Protein AF-A0A7S3JT15-F1 (afdb_monomer_lite)

Radius of gyration: 22.79 Å; chains: 1; bounding box: 51×56×66 Å

pLDDT: mean 79.1, std 17.13, range [24.39, 95.56]

Organism: NCBI:txid44058

Foldseek 3Di:
DVVVVVLVVCCVVVCWPDPPNDIRNDSVLLVLLLCLLLPLCLVVCLPDPNVVVVVVVVVVVVDDDVRSVVVSVQSVCCLQFVWDDLSCCCVSCVVPPDDSVCVVVSLVVCCVVLQWAFAQEPVRDTTIGRQSNFAQDFDPPCCCVLPPPAADPQKFKKKKKKWWPQFDDPPLQSVLQRVVRVLAHWDTDGNFWTWHDNDPFKIKIWGFDRDPHTTIIMIMMMGGPVCVVVSVVVVVSSVVVSVVCCVPVPPPTDIWMWMADRVCRNVVVDPPWATHTPDDDPDPDDDDGDRPDDPPPDDDDD

Structure (mmCIF, N/CA/C/O backbone):
data_AF-A0A7S3JT15-F1
#
_entry.id   AF-A0A7S3JT15-F1
#
loop_
_atom_site.group_PDB
_atom_site.id
_atom_site.type_symbol
_atom_site.label_atom_id
_atom_site.label_alt_id
_atom_site.label_comp_id
_atom_site.label_asym_id
_atom_site.label_entity_id
_atom_site.label_seq_id
_atom_site.pdbx_PDB_ins_code
_atom_site.Cartn_x
_atom_site.Cartn_y
_atom_site.Cartn_z
_atom_site.occupancy
_atom_site.B_iso_or_equiv
_atom_site.auth_seq_id
_atom_site.auth_comp_id
_atom_site.auth_asym_id
_atom_site.auth_atom_id
_atom_site.pdbx_PDB_model_num
ATOM 1 N N . PRO A 1 1 ? -12.936 -32.548 6.102 1.00 50.84 1 PRO A N 1
ATOM 2 C CA . PRO A 1 1 ? -13.068 -32.104 4.689 1.00 50.84 1 PRO A CA 1
ATOM 3 C C . PRO A 1 1 ? -14.271 -31.171 4.455 1.00 50.84 1 PRO A C 1
ATOM 5 O O . PRO A 1 1 ? -14.053 -30.004 4.178 1.00 50.84 1 PRO A O 1
ATOM 8 N N . ARG A 1 2 ? -15.514 -31.623 4.690 1.00 53.47 2 ARG A N 1
ATOM 9 C CA . ARG A 1 2 ? -16.745 -30.879 4.329 1.00 53.47 2 ARG A CA 1
ATOM 10 C C . ARG A 1 2 ? -16.992 -29.550 5.065 1.00 53.47 2 ARG A C 1
ATOM 12 O O . ARG A 1 2 ? -17.655 -28.675 4.526 1.00 53.47 2 ARG A O 1
ATOM 19 N N . PHE A 1 3 ? -16.479 -29.388 6.287 1.00 56.03 3 PHE A N 1
ATOM 20 C CA . PHE A 1 3 ? -16.687 -28.164 7.078 1.00 56.03 3 PHE A CA 1
ATOM 21 C C . PHE A 1 3 ? -15.910 -26.960 6.519 1.00 56.03 3 PHE A C 1
ATOM 23 O O . PHE A 1 3 ? -16.425 -25.846 6.508 1.00 56.03 3 PHE A O 1
ATOM 30 N N . ASN A 1 4 ? -14.706 -27.196 5.983 1.00 68.25 4 ASN A N 1
ATOM 31 C CA . ASN A 1 4 ? -13.916 -26.148 5.332 1.00 68.25 4 ASN A CA 1
ATOM 32 C C . ASN A 1 4 ? -14.561 -25.674 4.028 1.00 68.25 4 ASN A C 1
ATOM 34 O O . ASN A 1 4 ? -14.513 -24.487 3.732 1.00 68.25 4 ASN A O 1
ATOM 38 N N . ASP A 1 5 ? -15.192 -26.576 3.276 1.00 76.06 5 ASP A N 1
ATOM 39 C CA . ASP A 1 5 ? -15.830 -26.222 2.005 1.00 76.06 5 ASP A CA 1
ATOM 40 C C . ASP A 1 5 ? -17.083 -25.365 2.230 1.00 76.06 5 ASP A C 1
ATOM 42 O O . ASP A 1 5 ? -17.295 -24.381 1.527 1.00 76.06 5 ASP A O 1
ATOM 46 N N . ALA A 1 6 ? -17.876 -25.682 3.261 1.00 77.81 6 ALA A N 1
ATOM 47 C CA . ALA A 1 6 ? -19.044 -24.887 3.637 1.00 77.81 6 ALA A CA 1
ATOM 48 C C . ALA A 1 6 ? -18.662 -23.482 4.133 1.00 77.81 6 ALA A C 1
ATOM 50 O O . ALA A 1 6 ? -19.291 -22.502 3.738 1.00 77.81 6 ALA A O 1
ATOM 51 N N . LEU A 1 7 ? -17.614 -23.369 4.958 1.00 74.88 7 LEU A N 1
ATOM 52 C CA . LEU A 1 7 ? -17.112 -22.071 5.419 1.00 74.88 7 LEU A CA 1
ATOM 53 C C . LEU A 1 7 ? -16.542 -21.232 4.273 1.00 74.88 7 LEU A C 1
ATOM 55 O O . LEU A 1 7 ? -16.861 -20.052 4.187 1.00 74.88 7 LEU A O 1
ATOM 59 N N . ARG A 1 8 ? -15.769 -21.837 3.364 1.00 76.62 8 ARG A N 1
ATOM 60 C CA . ARG A 1 8 ? -15.252 -21.152 2.168 1.00 76.62 8 ARG A CA 1
ATOM 61 C C . ARG A 1 8 ? -16.367 -20.675 1.246 1.00 76.62 8 ARG A C 1
ATOM 63 O O . ARG A 1 8 ? -16.268 -19.592 0.684 1.00 76.62 8 ARG A O 1
ATOM 70 N N . LEU A 1 9 ? -17.432 -21.463 1.095 1.00 80.94 9 LEU A N 1
ATOM 71 C CA . LEU A 1 9 ? -18.595 -21.062 0.305 1.00 80.94 9 LEU A CA 1
ATOM 72 C C . LEU A 1 9 ? -19.324 -19.873 0.946 1.00 80.94 9 LEU A C 1
ATOM 74 O O . LEU A 1 9 ? -19.663 -18.922 0.248 1.00 80.94 9 LEU A O 1
ATOM 78 N N . LEU A 1 10 ? -19.533 -19.909 2.266 1.00 77.44 10 LEU A N 1
ATOM 79 C CA . LEU A 1 10 ? -20.132 -18.795 3.007 1.00 77.44 10 LEU A CA 1
ATOM 80 C C . LEU A 1 10 ? -19.264 -17.536 2.945 1.00 77.44 10 LEU A C 1
ATOM 82 O O . LEU A 1 10 ? -19.797 -16.440 2.805 1.00 77.44 10 LEU A O 1
ATOM 86 N N . GLU A 1 11 ? -17.945 -17.687 3.010 1.00 77.31 11 GLU A N 1
ATOM 87 C CA . GLU A 1 11 ? -16.995 -16.591 2.838 1.00 77.31 11 GLU A CA 1
ATOM 88 C C . GLU A 1 11 ? -17.054 -15.993 1.428 1.00 77.31 11 GLU A C 1
ATOM 90 O O . GLU A 1 11 ? -17.207 -14.783 1.278 1.00 77.31 11 GLU A O 1
ATOM 95 N N . ALA A 1 12 ? -17.039 -16.833 0.390 1.00 75.25 12 ALA A N 1
ATOM 96 C CA . ALA A 1 12 ? -17.130 -16.395 -1.003 1.00 75.25 12 ALA A CA 1
ATOM 97 C C . ALA A 1 12 ? -18.456 -15.681 -1.327 1.00 75.25 12 ALA A C 1
ATOM 99 O O . ALA A 1 12 ? -18.501 -14.818 -2.199 1.00 75.25 12 ALA A O 1
ATOM 100 N N . GLN A 1 13 ? -19.537 -16.021 -0.620 1.00 81.81 13 GLN A N 1
ATOM 101 C CA . GLN A 1 13 ? -20.841 -15.356 -0.733 1.00 81.81 13 GLN A CA 1
ATOM 102 C C . GLN A 1 13 ? -20.956 -14.098 0.142 1.00 81.81 13 GLN A C 1
ATOM 104 O O . GLN A 1 13 ? -21.998 -13.444 0.141 1.00 81.81 13 GLN A O 1
ATOM 109 N N . GLY A 1 14 ? -19.915 -13.768 0.913 1.00 73.00 14 GLY A N 1
ATOM 110 C CA . GLY A 1 14 ? -19.923 -12.653 1.854 1.00 73.00 14 GLY A CA 1
ATOM 111 C C . GLY A 1 14 ? -20.846 -12.866 3.054 1.00 73.00 14 GLY A C 1
ATOM 112 O O . GLY A 1 14 ? -21.239 -11.894 3.683 1.00 73.00 14 GLY A O 1
ATOM 113 N N . GLY A 1 15 ? -21.225 -14.107 3.373 1.00 65.19 15 GLY A N 1
ATOM 114 C CA . GLY A 1 15 ? -22.022 -14.456 4.555 1.00 65.19 15 GLY A CA 1
ATOM 115 C C . GLY A 1 15 ? -21.191 -14.588 5.836 1.00 65.19 15 GLY A C 1
ATOM 116 O O . GLY A 1 15 ? -21.723 -14.463 6.936 1.00 65.19 15 GLY A O 1
ATOM 117 N N . ALA A 1 16 ? -19.885 -14.806 5.700 1.00 73.69 16 ALA A N 1
ATOM 118 C CA . ALA A 1 16 ? -18.912 -14.786 6.785 1.00 73.69 16 ALA A CA 1
ATOM 119 C C . ALA A 1 16 ? -17.582 -14.216 6.270 1.00 73.69 16 ALA A C 1
ATOM 121 O O . ALA A 1 16 ? -17.369 -14.119 5.067 1.00 73.69 16 ALA A O 1
ATOM 122 N N . TYR A 1 17 ? -16.681 -13.847 7.171 1.00 66.19 17 TYR A N 1
ATOM 123 C CA . TYR A 1 17 ? -15.297 -13.525 6.829 1.00 66.19 17 TYR A CA 1
ATOM 124 C C . TYR A 1 17 ? -14.383 -14.342 7.738 1.00 66.19 17 TYR A C 1
ATOM 126 O O . TYR A 1 17 ? -14.562 -14.312 8.959 1.00 66.19 17 TYR A O 1
ATOM 134 N N . VAL A 1 18 ? -13.461 -15.121 7.171 1.00 66.56 18 VAL A N 1
ATOM 135 C CA . VAL A 1 18 ? -12.638 -16.058 7.942 1.00 66.56 18 VAL A CA 1
ATOM 136 C C . VAL A 1 18 ? -11.174 -15.729 7.732 1.00 66.56 18 VAL A C 1
ATOM 138 O O . VAL A 1 18 ? -10.607 -15.971 6.674 1.00 66.56 18 VAL A O 1
ATOM 141 N N . ASP A 1 19 ? -10.516 -15.231 8.774 1.00 67.00 19 ASP A N 1
ATOM 142 C CA . ASP A 1 19 ? -9.090 -14.967 8.679 1.00 67.00 19 ASP A CA 1
ATOM 143 C C . ASP A 1 19 ? -8.374 -15.092 10.021 1.00 67.00 19 ASP A C 1
ATOM 145 O O . ASP A 1 19 ? -8.921 -14.777 11.074 1.00 67.00 19 ASP A O 1
ATOM 149 N N . CYS A 1 20 ? -7.127 -15.565 9.982 1.00 56.72 20 CYS A N 1
ATOM 150 C CA . CYS A 1 20 ? -6.232 -15.624 11.144 1.00 56.72 20 CYS A CA 1
ATOM 151 C C . CYS A 1 20 ? -6.805 -16.353 12.379 1.00 56.72 20 CYS A C 1
ATOM 153 O O . CYS A 1 20 ? -6.492 -16.005 13.514 1.00 56.72 20 CYS A O 1
ATOM 155 N N . GLY A 1 21 ? -7.655 -17.364 12.168 1.00 58.28 21 GLY A N 1
ATOM 156 C CA . GLY A 1 21 ? -8.325 -18.099 13.248 1.00 58.28 21 GLY A CA 1
ATOM 157 C C . GLY A 1 21 ? -9.555 -17.393 13.834 1.00 58.28 21 GLY A C 1
ATOM 158 O O . GLY A 1 21 ? -10.189 -17.939 14.734 1.00 58.28 21 GLY A O 1
ATOM 159 N N . LEU A 1 22 ? -9.927 -16.222 13.309 1.00 61.28 22 LEU A N 1
ATOM 160 C CA . LEU A 1 22 ? -11.171 -15.526 13.615 1.00 61.28 22 LEU A CA 1
ATOM 161 C C . LEU A 1 22 ? -12.209 -15.812 12.527 1.00 61.28 22 LEU A C 1
ATOM 163 O O . LEU A 1 22 ? -11.948 -15.670 11.334 1.00 61.28 22 LEU A O 1
ATOM 167 N N . VAL A 1 23 ? -13.408 -16.203 12.954 1.00 67.88 23 VAL A N 1
ATOM 168 C CA . VAL A 1 23 ? -14.581 -16.329 12.084 1.00 67.88 23 VAL A CA 1
ATOM 169 C C . VAL A 1 23 ? -15.522 -15.186 12.423 1.00 67.88 23 VAL A C 1
ATOM 171 O O . VAL A 1 23 ? -16.184 -15.189 13.462 1.00 67.88 23 VAL A O 1
ATOM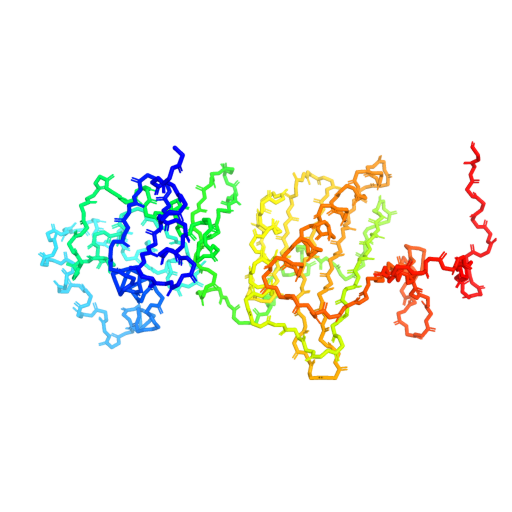 174 N N . PHE A 1 24 ? -15.592 -14.199 11.541 1.00 63.50 24 PHE A N 1
ATOM 175 C CA . PHE A 1 24 ? -16.563 -13.126 11.632 1.00 63.50 24 PHE A CA 1
ATOM 176 C C . PHE A 1 24 ? -17.851 -13.584 10.958 1.00 63.50 24 PHE A C 1
ATOM 178 O O . PHE A 1 24 ? -17.991 -13.556 9.739 1.00 63.50 24 PHE A O 1
ATOM 185 N N . LEU A 1 25 ? -18.816 -13.995 11.777 1.00 62.34 25 LEU A N 1
ATOM 186 C CA . LEU A 1 25 ? -20.156 -14.384 11.323 1.00 62.34 25 LEU A CA 1
ATOM 187 C C . LEU A 1 25 ? -20.993 -13.183 10.840 1.00 62.34 25 LEU A C 1
ATOM 189 O O . LEU A 1 25 ? -22.086 -13.361 10.317 1.00 62.34 25 LEU A O 1
ATOM 193 N N . GLN A 1 26 ? -20.501 -11.958 11.051 1.00 70.06 26 GLN A N 1
ATOM 194 C CA . GLN A 1 26 ? -21.150 -10.712 10.656 1.00 70.06 26 GLN A CA 1
ATOM 195 C C . GLN A 1 26 ? -20.166 -9.842 9.856 1.00 70.06 26 GLN A C 1
ATOM 197 O O . GLN A 1 26 ? -19.354 -9.134 10.452 1.00 70.06 26 GLN A O 1
ATOM 202 N N . PRO A 1 27 ? -20.244 -9.843 8.517 1.00 72.38 27 PRO A N 1
ATOM 203 C CA . PRO A 1 27 ? -19.423 -8.988 7.650 1.00 72.38 27 PRO A CA 1
ATOM 204 C C . PRO A 1 27 ? -19.536 -7.483 7.963 1.00 72.38 27 PRO A C 1
ATOM 206 O O . PRO A 1 27 ? -18.581 -6.722 7.783 1.00 72.38 27 PRO A O 1
ATOM 209 N N . ASP A 1 28 ? -20.685 -7.041 8.493 1.00 83.50 28 ASP A N 1
ATOM 210 C CA . ASP A 1 28 ? -20.870 -5.661 8.963 1.00 83.50 28 ASP A CA 1
ATOM 211 C C . ASP A 1 28 ? -19.885 -5.297 10.082 1.00 83.50 28 ASP A C 1
ATOM 213 O O . ASP A 1 28 ? -19.380 -4.177 10.126 1.00 83.50 28 ASP A O 1
ATOM 217 N N . PHE A 1 29 ? -19.527 -6.249 10.946 1.00 85.88 29 PHE A N 1
ATOM 218 C CA . PHE A 1 29 ? -18.575 -5.997 12.021 1.00 85.88 29 PHE A CA 1
ATOM 219 C C . PHE A 1 29 ? -17.186 -5.636 11.485 1.00 85.88 29 PHE A C 1
ATOM 221 O O . PHE A 1 29 ? -16.596 -4.647 11.920 1.00 85.88 29 PHE A O 1
ATOM 228 N N . VAL A 1 30 ? -16.698 -6.373 10.482 1.00 84.44 30 VAL A N 1
ATOM 229 C CA . VAL A 1 30 ? -15.436 -6.057 9.792 1.00 84.44 30 VAL A CA 1
ATOM 230 C C . VAL A 1 30 ? -15.529 -4.684 9.126 1.00 84.44 30 VAL A C 1
ATOM 232 O O . VAL A 1 30 ? -14.629 -3.856 9.262 1.00 84.44 30 VAL A O 1
ATOM 235 N N . SER A 1 31 ? -16.665 -4.384 8.494 1.00 86.06 31 SER A N 1
ATOM 236 C CA . SER A 1 31 ? -16.908 -3.065 7.902 1.00 86.06 31 SER A CA 1
ATOM 237 C C . SER A 1 31 ? -16.872 -1.945 8.945 1.00 86.06 31 SER A C 1
ATOM 239 O O . SER A 1 31 ? -16.345 -0.869 8.673 1.00 86.06 31 SER A O 1
ATOM 241 N N . ARG A 1 32 ? -17.393 -2.172 10.155 1.00 91.50 32 ARG A N 1
ATOM 242 C CA . ARG A 1 32 ? -17.335 -1.212 11.267 1.00 91.50 32 ARG A CA 1
ATOM 243 C C . ARG A 1 32 ? -15.912 -1.010 11.791 1.00 91.50 32 ARG A C 1
ATOM 245 O O . ARG A 1 32 ? -15.554 0.132 12.069 1.00 91.50 32 ARG A O 1
ATOM 252 N N . ILE A 1 33 ? -15.099 -2.069 11.860 1.00 92.12 33 ILE A N 1
ATOM 253 C CA . ILE A 1 33 ? -13.663 -1.977 12.184 1.00 92.12 33 ILE A CA 1
ATOM 254 C C . ILE A 1 33 ? -12.953 -1.061 11.185 1.00 92.12 33 ILE A C 1
ATOM 256 O O . ILE A 1 33 ? -12.275 -0.112 11.582 1.00 92.12 33 ILE A O 1
ATOM 260 N N . VAL A 1 34 ? -13.142 -1.318 9.888 1.00 91.44 34 VAL A N 1
ATOM 261 C CA . VAL A 1 34 ? -12.507 -0.537 8.819 1.00 91.44 34 VAL A CA 1
ATOM 262 C C . VAL A 1 34 ? -13.025 0.903 8.811 1.00 91.44 34 VAL A C 1
ATOM 264 O O . VAL A 1 34 ? -12.228 1.831 8.744 1.00 91.44 34 VAL A O 1
ATOM 267 N N . LYS A 1 35 ? -14.338 1.127 8.962 1.00 91.38 35 LYS A N 1
ATOM 268 C CA . LYS A 1 35 ? -14.932 2.477 9.043 1.00 91.38 35 LYS A CA 1
ATOM 269 C C . LYS A 1 35 ? -14.364 3.299 10.199 1.00 91.38 35 LYS A C 1
ATOM 271 O O . LYS A 1 35 ? -14.175 4.502 10.044 1.00 91.38 35 LYS A O 1
ATOM 276 N N . ALA A 1 36 ? -14.113 2.667 11.343 1.00 91.81 36 ALA A N 1
ATOM 277 C CA . ALA A 1 36 ? -13.534 3.333 12.501 1.00 91.81 36 ALA A CA 1
ATOM 278 C C . ALA A 1 36 ? -12.085 3.787 12.247 1.00 91.81 36 ALA A C 1
ATOM 280 O O . ALA A 1 36 ? -11.706 4.879 12.666 1.00 91.81 36 ALA A O 1
ATOM 281 N N . LEU A 1 37 ? -11.308 2.983 11.513 1.00 91.50 37 LEU A N 1
ATOM 282 C CA . LEU A 1 37 ? -9.954 3.334 11.077 1.00 91.50 37 LEU A CA 1
ATOM 283 C C . LEU A 1 37 ? -9.974 4.429 10.000 1.00 91.50 37 LEU A C 1
ATOM 285 O O . LEU A 1 37 ? -9.320 5.453 10.132 1.00 91.50 37 LEU A O 1
ATOM 289 N N . LEU A 1 38 ? -10.763 4.263 8.941 1.00 88.94 38 LEU A N 1
ATOM 290 C CA . LEU A 1 38 ? -10.740 5.141 7.761 1.00 88.94 38 LEU A CA 1
ATOM 291 C C . LEU A 1 38 ? -11.614 6.400 7.910 1.00 88.94 38 LEU A C 1
ATOM 293 O O . LEU A 1 38 ? -12.119 6.955 6.932 1.00 88.94 38 LEU A O 1
ATOM 297 N N . ASN A 1 39 ? -11.851 6.853 9.138 1.00 86.81 39 ASN A N 1
ATOM 298 C CA . ASN A 1 39 ? -12.758 7.961 9.387 1.00 86.81 39 ASN A CA 1
ATOM 299 C C . ASN A 1 39 ? -12.110 9.308 9.014 1.00 86.81 39 ASN A C 1
ATOM 301 O O . ASN A 1 39 ? -11.312 9.864 9.766 1.00 86.81 39 ASN A O 1
ATOM 305 N N . HIS A 1 40 ? -12.527 9.879 7.879 1.00 79.56 40 HIS A N 1
ATOM 306 C CA . HIS A 1 40 ? -12.063 11.186 7.388 1.00 79.56 40 HIS A CA 1
ATOM 307 C C . HIS A 1 40 ? -12.256 12.337 8.392 1.00 79.56 40 HIS A C 1
ATOM 309 O O . HIS A 1 40 ? -11.520 13.321 8.350 1.00 79.56 40 HIS A O 1
ATOM 315 N N . LYS A 1 41 ? -13.205 12.215 9.332 1.00 83.94 41 LYS A N 1
ATOM 316 C CA . LYS A 1 41 ? -13.453 13.234 10.363 1.00 83.94 41 LYS A CA 1
ATOM 317 C C . LYS A 1 41 ? -12.358 13.278 11.430 1.00 83.94 41 LYS A C 1
ATOM 319 O O . LYS A 1 41 ? -12.294 14.246 12.180 1.00 83.94 41 LYS A O 1
ATOM 324 N N . LEU A 1 42 ? -11.484 12.269 11.515 1.00 84.75 42 LEU A N 1
ATOM 325 C CA . LEU A 1 42 ? -10.387 12.243 12.492 1.00 84.75 42 LEU A CA 1
ATOM 326 C C . LEU A 1 42 ? -9.402 13.397 12.281 1.00 84.75 42 LEU A C 1
ATOM 328 O O . LEU A 1 42 ? -8.966 14.011 13.253 1.00 84.75 42 LEU A O 1
ATOM 332 N N . ALA A 1 43 ? -9.138 13.769 11.026 1.00 79.88 43 ALA A N 1
ATOM 333 C CA . ALA A 1 43 ? -8.288 14.911 10.698 1.00 79.88 43 ALA A CA 1
ATOM 334 C C . ALA A 1 43 ? -8.858 16.250 11.211 1.00 79.88 43 ALA A C 1
ATOM 336 O O . ALA A 1 43 ? -8.109 17.198 11.446 1.00 79.88 43 ALA A O 1
ATOM 337 N N . GLU A 1 44 ? -10.175 16.346 11.427 1.00 79.81 44 GLU A N 1
ATOM 338 C CA . GLU A 1 44 ? -10.805 17.547 11.985 1.00 79.81 44 GLU A CA 1
ATOM 339 C C . GLU A 1 44 ? -10.496 17.730 13.476 1.00 79.81 44 GLU A C 1
ATOM 341 O O . GLU A 1 44 ? -10.461 18.866 13.936 1.00 79.81 44 GLU A O 1
ATOM 346 N N . TYR A 1 45 ? -10.233 16.647 14.220 1.00 76.50 45 TYR A N 1
ATOM 347 C CA . TYR A 1 45 ? -9.905 16.703 15.653 1.00 76.50 45 TYR A CA 1
ATOM 348 C C . TYR A 1 45 ? -8.510 17.270 15.932 1.00 76.50 45 TYR A C 1
ATOM 350 O O . TYR A 1 45 ? -8.284 17.836 17.000 1.00 76.50 45 TYR A O 1
ATOM 358 N N . VAL A 1 46 ? -7.591 17.154 14.970 1.00 72.88 46 VAL A N 1
ATOM 359 C CA . VAL A 1 46 ? -6.271 17.801 15.039 1.00 72.88 46 VAL A CA 1
ATOM 360 C C . VAL A 1 46 ? -6.373 19.295 14.721 1.00 72.88 46 VAL A C 1
ATOM 362 O O . VAL A 1 46 ? -5.600 20.104 15.236 1.00 72.88 46 VAL A O 1
ATOM 365 N N . LYS A 1 47 ? -7.369 19.697 13.924 1.00 71.25 47 LYS A N 1
ATOM 366 C CA . LYS A 1 47 ? -7.621 21.102 13.596 1.00 71.25 47 LYS A CA 1
ATOM 367 C C . LYS A 1 47 ? -8.331 21.812 14.762 1.00 71.25 47 LYS A C 1
ATOM 369 O O . LYS A 1 47 ? -9.157 21.243 15.475 1.00 71.25 47 LYS A O 1
ATOM 374 N N . SER A 1 48 ? -8.029 23.105 14.921 1.00 62.44 48 SER A N 1
ATOM 375 C CA . SER A 1 48 ? -8.460 23.971 16.037 1.00 62.44 48 SER A CA 1
ATOM 376 C C . SER A 1 48 ? -9.922 23.818 16.520 1.00 62.44 48 SER A C 1
ATOM 378 O O . SER A 1 48 ? -10.118 23.733 17.734 1.00 62.44 48 SER A O 1
ATOM 380 N N . PRO A 1 49 ? -10.962 23.713 15.663 1.00 62.81 49 PRO A N 1
ATOM 381 C CA . PRO A 1 49 ? -12.345 23.742 16.152 1.00 62.81 49 PRO A CA 1
ATOM 382 C C . PRO A 1 49 ? -12.778 22.514 16.974 1.00 62.81 49 PRO A C 1
ATOM 384 O O . PRO A 1 49 ? -13.729 22.634 17.742 1.00 62.81 49 PRO A O 1
ATOM 387 N N . LYS A 1 50 ? -12.107 21.354 16.864 1.00 73.94 50 LYS A N 1
ATOM 388 C CA . LYS A 1 50 ? -12.494 20.115 17.582 1.00 73.94 50 LYS A CA 1
ATOM 389 C C . LYS A 1 50 ? -11.452 19.595 18.575 1.00 73.94 50 LYS A C 1
ATOM 391 O O . LYS A 1 50 ? -11.689 18.592 19.249 1.00 73.94 50 LYS A O 1
ATOM 396 N N . LYS A 1 51 ? -10.335 20.305 18.759 1.00 78.50 51 LYS A N 1
ATOM 397 C CA . LYS A 1 51 ? -9.290 19.912 19.721 1.00 78.50 51 LYS A CA 1
ATOM 398 C C . LYS A 1 51 ? -9.794 19.886 21.173 1.00 78.50 51 LYS A C 1
ATOM 400 O O . LYS A 1 51 ? -9.379 19.045 21.968 1.00 78.50 51 LYS A O 1
ATOM 405 N N . ALA A 1 52 ? -10.722 20.776 21.529 1.00 78.00 52 ALA A N 1
ATOM 406 C CA . ALA A 1 52 ? -11.350 20.781 22.854 1.00 78.00 52 ALA A CA 1
ATOM 407 C C . ALA A 1 52 ? -12.234 19.540 23.094 1.00 78.00 52 ALA A C 1
ATOM 409 O O . ALA A 1 52 ? -12.240 18.995 24.197 1.00 78.00 52 ALA A O 1
ATOM 410 N N . GLU A 1 53 ? -12.936 19.069 22.058 1.00 80.56 53 GLU A N 1
ATOM 411 C CA . GLU A 1 53 ? -13.745 17.844 22.103 1.00 80.56 53 GLU A CA 1
ATOM 412 C C . GLU A 1 53 ? -12.853 16.608 22.261 1.00 80.56 53 GLU A C 1
ATOM 414 O O . GLU A 1 53 ? -13.126 15.767 23.116 1.00 80.56 53 GLU A O 1
ATOM 419 N N . LEU A 1 54 ? -11.736 16.548 21.521 1.00 82.00 54 LEU A N 1
ATOM 420 C CA . LEU A 1 54 ? -10.733 15.493 21.681 1.00 82.00 54 LEU A CA 1
ATOM 421 C C . LEU A 1 54 ? -10.216 15.444 23.122 1.00 82.00 54 LEU A C 1
ATOM 423 O O . LEU A 1 54 ? -10.256 14.395 23.749 1.00 82.00 54 LEU A O 1
ATOM 427 N N . ASN A 1 55 ? -9.807 16.582 23.686 1.00 81.69 55 ASN A N 1
ATOM 428 C CA . ASN A 1 55 ? -9.310 16.639 25.062 1.00 81.69 55 ASN A CA 1
ATOM 429 C C . ASN A 1 55 ? -10.343 16.202 26.105 1.00 81.69 55 ASN A C 1
ATOM 431 O O . ASN A 1 55 ? -9.972 15.609 27.118 1.00 81.69 55 ASN A O 1
ATOM 435 N N . LYS A 1 56 ? -11.629 16.483 25.876 1.00 84.00 56 LYS A N 1
ATOM 436 C CA . LYS A 1 56 ? -12.703 15.978 26.736 1.00 84.00 56 LYS A CA 1
ATOM 437 C C . LYS A 1 56 ? -12.798 14.455 26.643 1.00 84.00 56 LYS A C 1
ATOM 439 O O . LYS A 1 56 ? -12.740 13.797 27.674 1.00 84.00 56 LYS A O 1
ATOM 444 N N . LEU A 1 57 ? -12.841 13.910 25.426 1.00 83.00 57 LEU A N 1
ATOM 445 C CA . LEU A 1 57 ? -12.869 12.464 25.204 1.00 83.00 57 LEU A CA 1
ATOM 446 C C . LEU A 1 57 ? -11.665 11.783 25.864 1.00 83.00 57 LEU A C 1
ATOM 448 O O . LEU A 1 57 ? -11.845 10.844 26.621 1.00 83.00 57 LEU A O 1
ATOM 452 N N . LEU A 1 58 ? -10.443 12.281 25.663 1.00 85.75 58 LEU A N 1
ATOM 453 C CA . LEU A 1 58 ? -9.240 11.668 26.240 1.00 85.75 58 LEU A CA 1
ATOM 454 C C . LEU A 1 58 ? -9.262 11.628 27.775 1.00 85.75 58 LEU A C 1
ATOM 456 O O . LEU A 1 58 ? -8.801 10.651 28.364 1.00 85.75 58 LEU A O 1
ATOM 460 N N . LYS A 1 59 ? -9.845 12.644 28.423 1.00 85.19 59 LYS A N 1
ATOM 461 C CA . LYS A 1 59 ? -10.058 12.639 29.877 1.00 85.19 59 LYS A CA 1
ATOM 462 C C . LYS A 1 59 ? -11.104 11.613 30.303 1.00 85.19 59 LYS A C 1
ATOM 464 O O . LYS A 1 59 ? -10.888 10.934 31.302 1.00 85.19 59 LYS A O 1
ATOM 469 N N . ASP A 1 60 ? -12.186 11.463 29.541 1.00 85.19 60 ASP A N 1
ATOM 470 C CA . ASP A 1 60 ? -13.208 10.434 29.784 1.00 85.19 60 ASP A CA 1
ATOM 471 C C . ASP A 1 60 ? -12.629 9.013 29.602 1.00 85.19 60 ASP A C 1
ATOM 473 O O . ASP A 1 60 ? -13.046 8.076 30.279 1.00 85.19 60 ASP A O 1
ATOM 477 N N . PHE A 1 61 ? -11.600 8.864 28.757 1.00 81.19 61 PHE A N 1
ATOM 478 C CA . PHE A 1 61 ? -10.778 7.650 28.628 1.00 81.19 61 PHE A CA 1
ATOM 479 C C . PHE A 1 61 ? -9.792 7.427 29.785 1.00 81.19 61 PHE A C 1
ATOM 481 O O . PHE A 1 61 ? -9.104 6.407 29.812 1.00 81.19 61 PHE A O 1
ATOM 488 N N . GLY A 1 62 ? -9.707 8.360 30.734 1.00 82.88 62 GLY A N 1
ATOM 489 C CA . GLY A 1 62 ? -8.825 8.270 31.894 1.00 82.88 62 GLY A CA 1
ATOM 490 C C . GLY A 1 62 ? -7.377 8.695 31.642 1.00 82.88 62 GLY A C 1
ATOM 491 O O . GLY A 1 62 ? -6.561 8.546 32.547 1.00 82.88 62 GLY A O 1
ATOM 492 N N . LEU A 1 63 ? -7.044 9.245 30.466 1.00 85.31 63 LEU A N 1
ATOM 493 C CA . LEU A 1 63 ? -5.694 9.747 30.184 1.00 85.31 63 LEU A CA 1
ATOM 494 C C . LEU A 1 63 ? -5.447 11.063 30.923 1.00 85.31 63 LEU A C 1
ATOM 496 O O . LEU A 1 63 ? -6.301 11.957 30.924 1.00 85.31 63 LEU A O 1
ATOM 500 N N . GLN A 1 64 ? -4.259 11.218 31.512 1.00 86.06 64 GLN A N 1
ATOM 501 C CA . GLN A 1 64 ? -3.907 12.429 32.256 1.00 86.06 64 GLN A CA 1
ATOM 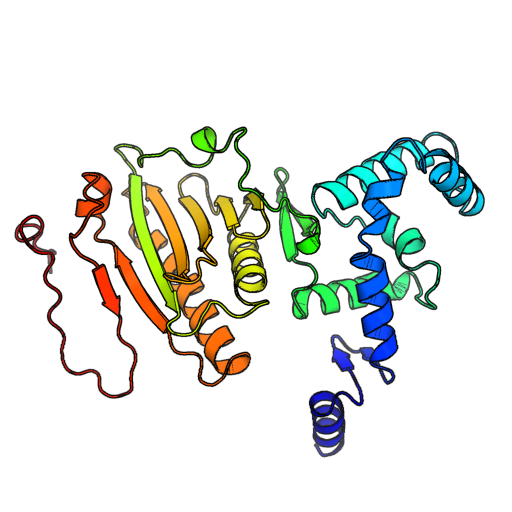502 C C . GLN A 1 64 ? -2.525 12.982 31.891 1.00 86.06 64 GLN A C 1
ATOM 504 O O . GLN A 1 64 ? -1.595 12.260 31.536 1.00 86.06 64 GLN A O 1
ATOM 509 N N . GLY A 1 65 ? -2.381 14.308 32.001 1.00 84.00 65 GLY A N 1
ATOM 510 C CA . GLY A 1 65 ? -1.101 15.012 31.889 1.00 84.00 65 GLY A CA 1
ATOM 511 C C . GLY A 1 65 ? -0.287 14.627 30.647 1.00 84.00 65 GLY A C 1
ATOM 512 O O . GLY A 1 65 ? -0.682 14.904 29.516 1.00 84.00 65 GLY A O 1
ATOM 513 N N . ASN A 1 66 ? 0.864 13.989 30.869 1.00 85.38 66 ASN A N 1
ATOM 514 C CA . ASN A 1 66 ? 1.806 13.608 29.813 1.00 85.38 66 ASN A CA 1
ATOM 515 C C . ASN A 1 66 ? 1.261 12.512 28.871 1.00 85.38 66 ASN A C 1
ATOM 517 O O . ASN A 1 66 ? 1.686 12.422 27.719 1.00 85.38 66 ASN A O 1
ATOM 521 N N . GLU A 1 67 ? 0.301 11.699 29.320 1.00 85.50 67 GLU A N 1
ATOM 522 C CA . GLU A 1 67 ? -0.316 10.660 28.485 1.00 85.50 67 GLU A CA 1
ATOM 523 C C . GLU A 1 67 ? -1.149 11.269 27.357 1.00 85.50 67 GLU A C 1
ATOM 525 O O . GLU A 1 67 ? -1.088 10.793 26.225 1.00 85.50 67 GLU A O 1
ATOM 530 N N . ILE A 1 68 ? -1.843 12.379 27.636 1.00 86.69 68 ILE A N 1
ATOM 531 C CA . ILE A 1 68 ? -2.581 13.146 26.625 1.00 86.69 68 ILE A CA 1
ATOM 532 C C . ILE A 1 68 ? -1.606 13.684 25.576 1.00 86.69 68 ILE A C 1
ATOM 534 O O . ILE A 1 68 ? -1.814 13.477 24.387 1.00 86.69 68 ILE A O 1
ATOM 538 N N . ALA A 1 69 ? -0.496 14.297 25.996 1.00 86.69 69 ALA A N 1
ATOM 539 C CA . ALA A 1 69 ? 0.494 14.850 25.068 1.00 86.69 69 ALA A CA 1
ATOM 540 C C . ALA A 1 69 ? 1.200 13.772 24.219 1.00 86.69 69 ALA A C 1
ATOM 542 O O . ALA A 1 69 ? 1.621 14.031 23.086 1.00 86.69 69 ALA A O 1
ATOM 543 N N . LYS A 1 70 ? 1.375 12.557 24.757 1.00 88.75 70 LYS A N 1
ATOM 544 C CA . LYS A 1 70 ? 1.869 11.405 23.989 1.00 88.75 70 LYS A CA 1
ATOM 545 C C . LYS A 1 70 ? 0.814 10.941 22.983 1.00 88.75 70 LYS A C 1
ATOM 547 O O . LYS A 1 70 ? 1.144 10.766 21.814 1.00 88.75 70 LYS A O 1
ATOM 552 N N . PHE A 1 71 ? -0.435 10.795 23.425 1.00 90.56 71 PHE A N 1
ATOM 553 C CA . PHE A 1 71 ? -1.550 10.396 22.573 1.00 90.56 71 PHE A CA 1
ATOM 554 C C . PHE A 1 71 ? -1.762 11.383 21.424 1.00 90.56 71 PHE A C 1
ATOM 556 O O . PHE A 1 71 ? -1.842 10.954 20.280 1.00 90.56 71 PHE A O 1
ATOM 563 N N . GLU A 1 72 ? -1.799 12.691 21.698 1.00 88.69 72 GLU A N 1
ATOM 564 C CA . GLU A 1 72 ? -1.983 13.734 20.681 1.00 88.69 72 GLU A CA 1
ATOM 565 C C . GLU A 1 72 ? -0.918 13.639 19.582 1.00 88.69 72 GLU A C 1
ATOM 567 O O . GLU A 1 72 ? -1.262 13.669 18.404 1.00 88.69 72 GLU A O 1
ATOM 572 N N . ARG A 1 73 ? 0.356 13.428 19.944 1.00 89.69 73 ARG A N 1
ATOM 573 C CA . ARG A 1 73 ? 1.441 13.230 18.966 1.00 89.69 73 ARG A CA 1
ATOM 574 C C . ARG A 1 73 ? 1.242 11.975 18.120 1.00 89.69 73 ARG A C 1
ATOM 576 O O . ARG A 1 73 ? 1.446 12.007 16.908 1.00 89.69 73 ARG A O 1
ATOM 583 N N . SER A 1 74 ? 0.860 10.862 18.742 1.00 90.88 74 SER A N 1
ATOM 584 C CA . SER A 1 74 ? 0.567 9.620 18.018 1.00 90.88 74 SER A CA 1
ATOM 585 C C . SER A 1 74 ? -0.642 9.777 17.095 1.00 90.88 74 SER A C 1
ATOM 587 O O . SER A 1 74 ? -0.619 9.299 15.965 1.00 90.88 74 SER A O 1
ATOM 589 N N . PHE A 1 75 ? -1.673 10.485 17.551 1.00 91.44 75 PHE A N 1
ATOM 590 C CA . PHE A 1 75 ? -2.895 10.746 16.801 1.00 91.44 75 PHE A CA 1
ATOM 591 C C . PHE A 1 75 ? -2.647 11.679 15.610 1.00 91.44 75 PHE A C 1
ATOM 593 O O . PHE A 1 75 ? -3.133 11.420 14.513 1.00 91.44 75 PHE A O 1
ATOM 600 N N . GLU A 1 76 ? -1.832 12.718 15.787 1.00 90.19 76 GLU A N 1
ATOM 601 C CA . GLU A 1 76 ? -1.403 13.609 14.707 1.00 90.19 76 GLU A CA 1
ATOM 602 C C . GLU A 1 76 ? -0.630 12.854 13.619 1.00 90.19 76 GLU A C 1
ATOM 604 O O . GLU A 1 76 ? -0.934 12.989 12.431 1.00 90.19 76 GLU A O 1
ATOM 609 N N . ARG A 1 77 ? 0.322 11.992 14.008 1.00 90.00 77 ARG A N 1
ATOM 610 C CA . ARG A 1 77 ? 1.035 11.129 13.052 1.00 90.00 77 ARG A CA 1
ATOM 611 C C . ARG A 1 77 ? 0.094 10.173 12.329 1.00 90.00 77 ARG A C 1
ATOM 613 O O . ARG A 1 77 ? 0.255 9.979 11.129 1.00 90.00 77 ARG A O 1
ATOM 620 N N . TYR A 1 78 ? -0.904 9.635 13.022 1.00 92.31 78 TYR A N 1
ATOM 621 C CA . TYR A 1 78 ? -1.908 8.773 12.412 1.00 92.31 78 TYR A CA 1
ATOM 622 C C . TYR A 1 78 ? -2.720 9.489 11.329 1.00 92.31 78 TYR A C 1
ATOM 624 O O . TYR A 1 78 ? -2.801 8.999 10.209 1.00 92.31 78 TYR A O 1
ATOM 632 N N . VAL A 1 79 ? -3.281 10.666 11.618 1.00 90.00 79 VAL A N 1
ATOM 633 C CA . VAL A 1 79 ? -4.137 11.363 10.639 1.00 90.00 79 VAL A CA 1
ATOM 634 C C . VAL A 1 79 ? -3.358 12.004 9.488 1.00 90.00 79 VAL A C 1
ATOM 636 O O . VAL A 1 79 ? -3.958 12.307 8.461 1.00 90.00 79 VAL A O 1
ATOM 639 N N . THR A 1 80 ? -2.052 12.232 9.664 1.00 85.38 80 THR A N 1
ATOM 640 C CA . THR A 1 80 ? -1.204 12.940 8.685 1.00 85.38 80 THR A CA 1
ATOM 641 C C . THR A 1 80 ? -0.357 11.989 7.840 1.00 85.38 80 THR A C 1
ATOM 643 O O . THR A 1 80 ? -0.114 12.256 6.670 1.00 85.38 80 THR A O 1
ATOM 646 N N . HIS A 1 81 ? 0.106 10.887 8.432 1.00 84.88 81 HIS A N 1
ATOM 647 C CA . HIS A 1 81 ? 1.024 9.931 7.800 1.00 84.88 81 HIS A CA 1
ATOM 648 C C . HIS A 1 81 ? 0.474 8.497 7.800 1.00 84.88 81 HIS A C 1
ATOM 650 O O . HIS A 1 81 ? 1.153 7.574 7.359 1.00 84.88 81 HIS A O 1
ATOM 656 N N . GLY A 1 82 ? -0.729 8.275 8.336 1.00 89.31 82 GLY A N 1
ATOM 657 C CA . GLY A 1 82 ? -1.334 6.948 8.449 1.00 89.31 82 GLY A CA 1
ATOM 658 C C . GLY A 1 82 ? -0.709 6.048 9.510 1.00 89.31 82 GLY A C 1
ATOM 659 O O . GLY A 1 82 ? -1.089 4.885 9.601 1.00 89.31 82 GLY A O 1
ATOM 660 N N . GLU A 1 83 ? 0.235 6.532 10.317 1.00 91.25 83 GLU A N 1
ATOM 661 C CA . GLU A 1 83 ? 0.963 5.694 11.272 1.00 91.25 83 GLU A CA 1
ATOM 662 C C . GLU A 1 83 ? 0.076 5.203 12.420 1.00 91.25 83 GLU A C 1
ATOM 664 O O . GLU A 1 83 ? -0.256 5.940 13.352 1.00 91.25 83 GLU A O 1
ATOM 669 N N . LEU A 1 84 ? -0.288 3.925 12.380 1.00 93.12 84 LEU A N 1
ATOM 670 C CA . LEU A 1 84 ? -1.130 3.293 13.377 1.00 93.12 84 LEU A CA 1
ATOM 671 C C . LEU A 1 84 ? -0.283 2.769 14.537 1.00 93.12 84 LEU A C 1
ATOM 673 O O . LEU A 1 84 ? 0.460 1.794 14.419 1.00 93.12 84 LEU A O 1
ATOM 677 N N . GLN A 1 85 ? -0.442 3.401 15.696 1.00 90.75 85 GLN A N 1
ATOM 678 C CA . GLN A 1 85 ? 0.126 2.919 16.949 1.00 90.75 85 GLN A CA 1
ATOM 679 C C . GLN A 1 85 ? -0.914 2.156 17.764 1.00 90.75 85 GLN A C 1
ATOM 681 O O . GLN A 1 85 ? -2.085 2.532 17.811 1.00 90.75 85 GLN A O 1
ATOM 686 N N . ARG A 1 86 ? -0.464 1.116 18.473 1.00 89.06 86 ARG A N 1
ATOM 687 C CA . ARG A 1 86 ? -1.324 0.277 19.320 1.00 89.06 86 ARG A CA 1
ATOM 688 C C . ARG A 1 86 ? -2.093 1.081 20.375 1.00 89.06 86 ARG A C 1
ATOM 690 O O . ARG A 1 86 ? -3.254 0.779 20.632 1.00 89.06 86 ARG A O 1
ATOM 697 N N . ASP A 1 87 ? -1.477 2.132 20.916 1.00 88.69 87 ASP A N 1
ATOM 698 C CA . ASP A 1 87 ? -2.076 3.029 21.916 1.00 88.69 87 ASP A CA 1
ATOM 699 C C . ASP A 1 87 ? -3.332 3.760 21.385 1.00 88.69 87 ASP A C 1
ATOM 701 O O . ASP A 1 87 ? -4.162 4.207 22.172 1.00 88.69 87 ASP A O 1
ATOM 705 N N . LEU A 1 88 ? -3.513 3.855 20.059 1.00 91.81 88 LEU A N 1
ATOM 706 C CA . LEU A 1 88 ? -4.679 4.498 19.440 1.00 91.81 88 LEU A CA 1
ATOM 707 C C . LEU A 1 88 ? -5.887 3.562 19.318 1.00 91.81 88 LEU A C 1
ATOM 709 O O . LEU A 1 88 ? -7.019 4.037 19.229 1.00 91.81 88 LEU A O 1
ATOM 713 N N . LEU A 1 89 ? -5.677 2.243 19.316 1.00 92.81 89 LEU A N 1
ATOM 714 C CA . LEU A 1 89 ? -6.733 1.261 19.046 1.00 92.81 89 LEU A CA 1
ATOM 715 C C . LEU A 1 89 ? -7.910 1.335 20.030 1.00 92.81 89 LEU A C 1
ATOM 717 O O . LEU A 1 89 ? -9.044 1.327 19.554 1.00 92.81 89 LEU A O 1
ATOM 721 N N . PRO A 1 90 ? -7.706 1.484 21.360 1.00 90.94 90 PRO A N 1
ATOM 722 C CA . PRO A 1 90 ? -8.820 1.653 22.294 1.00 90.94 90 PRO A CA 1
ATOM 723 C C . PRO A 1 90 ? -9.694 2.865 21.971 1.00 90.94 90 PRO A C 1
ATOM 725 O O . PRO A 1 90 ? -10.907 2.810 22.142 1.00 90.94 90 PRO A O 1
ATOM 728 N N . PHE A 1 91 ? -9.091 3.950 21.481 1.00 90.38 91 PHE A N 1
ATOM 729 C CA . PHE A 1 91 ? -9.824 5.151 21.097 1.00 90.38 91 PHE A CA 1
ATOM 730 C C . PHE A 1 91 ? -10.549 4.978 19.758 1.00 90.38 91 PHE A C 1
ATOM 732 O O . PHE A 1 91 ? -11.713 5.366 19.634 1.00 90.38 91 PHE A O 1
ATOM 739 N N . LEU A 1 92 ? -9.874 4.408 18.754 1.00 91.94 92 LEU A N 1
ATOM 740 C CA . LEU A 1 92 ? -10.428 4.205 17.413 1.00 91.94 92 LEU A CA 1
ATOM 741 C C . LEU A 1 92 ? -11.589 3.205 17.436 1.00 91.94 92 LEU A C 1
ATOM 743 O O . LEU A 1 92 ? -12.608 3.430 16.793 1.00 91.94 92 LEU A O 1
ATOM 747 N N . TRP A 1 93 ? -11.472 2.134 18.218 1.00 93.38 93 TRP A N 1
ATOM 748 C CA . TRP A 1 93 ? -12.455 1.052 18.291 1.00 93.38 93 TRP A CA 1
ATOM 749 C C . TRP A 1 93 ? -13.370 1.112 19.514 1.00 93.38 93 TRP A C 1
ATOM 751 O O . TRP A 1 93 ? -14.028 0.130 19.838 1.00 93.38 93 TRP A O 1
ATOM 761 N N . ARG A 1 94 ? -13.459 2.268 20.172 1.00 89.50 94 ARG A N 1
ATOM 762 C CA . ARG A 1 94 ? -14.233 2.459 21.409 1.00 89.50 94 ARG A CA 1
ATOM 763 C C . ARG A 1 94 ? -15.709 2.070 21.334 1.00 89.50 94 ARG A C 1
ATOM 765 O O . ARG A 1 94 ? -16.277 1.623 22.322 1.00 89.50 94 ARG A O 1
ATOM 772 N N . ASP A 1 95 ? -16.310 2.227 20.158 1.00 89.81 95 ASP A N 1
ATOM 773 C CA . ASP A 1 95 ? -17.726 1.936 19.910 1.00 89.81 95 ASP A CA 1
ATOM 774 C C . ASP A 1 95 ? -17.935 0.493 19.406 1.00 89.81 95 ASP A C 1
ATOM 776 O O . ASP A 1 95 ? -19.018 0.128 18.930 1.00 89.81 95 ASP A O 1
ATOM 780 N N . LEU A 1 96 ? -16.881 -0.331 19.449 1.00 91.62 96 LEU A N 1
ATOM 781 C CA . LEU A 1 96 ? -16.874 -1.715 18.998 1.00 91.62 96 LEU A CA 1
ATOM 782 C C . LEU A 1 96 ? -16.604 -2.654 20.184 1.00 91.62 96 LEU A C 1
ATOM 784 O O . LEU A 1 96 ? -15.740 -2.371 21.010 1.00 91.62 96 LEU A O 1
ATOM 788 N N . PRO A 1 97 ? -17.287 -3.808 20.265 1.00 90.75 97 PRO A N 1
ATOM 789 C CA . PRO A 1 97 ? -17.038 -4.831 21.282 1.00 90.75 97 PRO A CA 1
ATOM 790 C C . PRO A 1 97 ? -15.737 -5.619 21.022 1.00 90.75 97 PRO A C 1
ATOM 792 O O . PRO A 1 97 ? -15.752 -6.846 20.953 1.00 90.75 97 PRO A O 1
ATOM 795 N N . ILE A 1 98 ? -14.607 -4.928 20.849 1.00 90.25 98 ILE A N 1
ATOM 796 C CA . ILE A 1 98 ? -13.293 -5.529 20.592 1.00 90.25 98 ILE A CA 1
ATOM 797 C C . ILE A 1 98 ? -12.476 -5.494 21.875 1.00 90.25 98 ILE A C 1
ATOM 799 O O . ILE A 1 98 ? -12.328 -4.449 22.507 1.00 90.25 98 ILE A O 1
ATOM 803 N N . ARG A 1 99 ? -11.914 -6.639 22.261 1.00 90.56 99 ARG A N 1
ATOM 804 C CA . ARG A 1 99 ? -11.035 -6.724 23.427 1.00 90.56 99 ARG A CA 1
ATOM 805 C C . ARG A 1 99 ? -9.595 -6.450 23.009 1.00 90.56 99 ARG A C 1
ATOM 807 O O . ARG A 1 99 ? -9.175 -6.804 21.911 1.00 90.56 99 ARG A O 1
ATOM 814 N N . SER A 1 100 ? -8.803 -5.893 23.921 1.00 90.12 100 SER A N 1
ATOM 815 C CA . SER A 1 100 ? -7.392 -5.557 23.671 1.00 90.12 100 SER A CA 1
ATOM 816 C C . SER A 1 100 ? -6.518 -6.752 23.273 1.00 90.12 100 SER A C 1
ATOM 818 O O . SER A 1 100 ? -5.513 -6.576 22.586 1.00 90.12 100 SER A O 1
ATOM 820 N N . GLN A 1 101 ? -6.904 -7.963 23.681 1.00 90.94 101 GLN A N 1
ATOM 821 C CA . GLN A 1 101 ? -6.261 -9.221 23.290 1.00 90.94 101 GLN A CA 1
ATOM 822 C C . GLN A 1 101 ? -6.449 -9.566 21.801 1.00 90.94 101 GLN A C 1
ATOM 824 O O . GLN A 1 101 ? -5.610 -10.255 21.232 1.00 90.94 101 GLN A O 1
ATOM 829 N N . ASP A 1 102 ? -7.513 -9.067 21.163 1.00 90.06 102 ASP A N 1
ATOM 830 C CA . ASP A 1 102 ? -7.861 -9.394 19.774 1.00 90.06 102 ASP A CA 1
ATOM 831 C C . ASP A 1 102 ? -7.232 -8.414 18.769 1.00 90.06 102 ASP A C 1
ATOM 833 O O . ASP A 1 102 ? -7.271 -8.643 17.561 1.00 90.06 102 ASP A O 1
ATOM 837 N N . TYR A 1 103 ? -6.623 -7.328 19.256 1.00 91.81 103 TYR A N 1
ATOM 838 C CA . TYR A 1 103 ? -6.079 -6.252 18.426 1.00 91.81 103 TYR A CA 1
ATOM 839 C C . TYR A 1 103 ? -5.040 -6.735 17.412 1.00 91.81 103 TYR A C 1
ATOM 841 O O . TYR A 1 103 ? -5.101 -6.335 16.253 1.00 91.81 103 TYR A O 1
ATOM 849 N N . GLU A 1 104 ? -4.118 -7.609 17.817 1.00 90.50 104 GLU A N 1
ATOM 850 C CA . GLU A 1 104 ? -3.063 -8.110 16.925 1.00 90.50 104 GLU A CA 1
ATOM 851 C C . GLU A 1 104 ? -3.637 -8.990 15.807 1.00 90.50 104 GLU A C 1
ATOM 853 O O . GLU A 1 104 ? -3.237 -8.864 14.651 1.00 90.50 104 GLU A O 1
ATOM 858 N N . ASN A 1 105 ? -4.639 -9.819 16.117 1.00 89.44 105 ASN A N 1
ATOM 859 C CA . ASN A 1 105 ? -5.314 -10.649 15.118 1.00 89.44 105 ASN A CA 1
ATOM 860 C C . ASN A 1 105 ? -6.069 -9.784 14.099 1.00 89.44 105 ASN A C 1
ATOM 862 O O . ASN A 1 105 ? -6.024 -10.053 12.900 1.00 89.44 105 ASN A O 1
ATOM 866 N N . ILE A 1 106 ? -6.721 -8.713 14.565 1.00 90.69 106 ILE A N 1
ATOM 867 C CA . ILE A 1 106 ? -7.412 -7.756 13.694 1.00 90.69 106 ILE A CA 1
ATOM 868 C C . ILE A 1 106 ? -6.409 -6.978 12.840 1.00 90.69 106 ILE A C 1
ATOM 870 O O . ILE A 1 106 ? -6.639 -6.813 11.647 1.00 90.69 106 ILE A O 1
ATOM 874 N N . ILE A 1 107 ? -5.283 -6.527 13.401 1.00 91.06 107 ILE A N 1
ATOM 875 C CA . ILE A 1 107 ? -4.225 -5.875 12.617 1.00 91.06 107 ILE A CA 1
ATOM 876 C C . ILE A 1 107 ? -3.698 -6.824 11.542 1.00 91.06 107 ILE A C 1
ATOM 878 O O . ILE A 1 107 ? -3.572 -6.420 10.390 1.00 91.06 107 ILE A O 1
ATOM 882 N N . HIS A 1 108 ? -3.429 -8.082 11.885 1.00 88.25 108 HIS A N 1
ATOM 883 C CA . HIS A 1 108 ? -2.933 -9.065 10.928 1.00 88.25 108 HIS A CA 1
ATOM 884 C C . HIS A 1 108 ? -3.937 -9.312 9.789 1.00 88.25 108 HIS A C 1
ATOM 886 O O . HIS A 1 108 ? -3.553 -9.311 8.619 1.00 88.25 108 HIS A O 1
ATOM 892 N N . MET A 1 109 ? -5.230 -9.391 10.111 1.00 88.44 109 MET A N 1
ATOM 893 C CA . MET A 1 109 ? -6.312 -9.439 9.123 1.00 88.44 109 MET A CA 1
ATOM 894 C C . MET A 1 109 ? -6.343 -8.197 8.215 1.00 88.44 109 MET A C 1
ATOM 896 O O . MET A 1 109 ? -6.490 -8.288 6.994 1.00 88.44 109 MET A O 1
ATOM 900 N N . LEU A 1 110 ? -6.189 -7.005 8.793 1.00 89.25 110 LEU A N 1
ATOM 901 C CA . LEU A 1 110 ? -6.168 -5.746 8.045 1.00 89.25 110 LEU A CA 1
ATOM 902 C C . LEU A 1 110 ? -4.925 -5.614 7.155 1.00 89.25 110 LEU A C 1
ATOM 904 O O . LEU A 1 110 ? -5.006 -5.019 6.083 1.00 89.25 110 LEU A O 1
ATOM 908 N N . ILE A 1 111 ? -3.799 -6.200 7.567 1.00 86.25 111 ILE A N 1
ATOM 909 C CA . ILE A 1 111 ? -2.593 -6.310 6.742 1.00 86.25 111 ILE A CA 1
ATOM 910 C C . ILE A 1 111 ? -2.844 -7.241 5.558 1.00 86.25 111 ILE A C 1
ATOM 912 O O . ILE A 1 111 ? -2.580 -6.873 4.417 1.00 86.25 111 ILE A O 1
ATOM 916 N N . LYS A 1 112 ? -3.402 -8.429 5.807 1.00 81.50 112 LYS A N 1
ATOM 917 C CA . LYS A 1 112 ? -3.683 -9.408 4.751 1.00 81.50 112 LYS A CA 1
ATOM 918 C C . LYS A 1 112 ? -4.700 -8.897 3.726 1.00 81.50 112 LYS A C 1
ATOM 920 O O . LYS A 1 112 ? -4.593 -9.216 2.548 1.00 81.50 112 LYS A O 1
ATOM 925 N N . SER A 1 113 ? -5.663 -8.086 4.162 1.00 78.31 113 SER A N 1
ATOM 926 C CA . SER A 1 113 ? -6.650 -7.441 3.282 1.00 78.31 113 SER A CA 1
ATOM 927 C C . SER A 1 113 ? -6.143 -6.168 2.587 1.00 78.31 113 SER A C 1
ATOM 929 O O . SER A 1 113 ? -6.859 -5.613 1.754 1.00 78.31 113 SER A O 1
ATOM 931 N N . GLY A 1 114 ? -4.930 -5.697 2.902 1.00 77.81 114 GLY A N 1
ATOM 932 C CA . GLY A 1 114 ? -4.329 -4.501 2.302 1.00 77.81 114 GLY A CA 1
ATOM 933 C C . GLY A 1 114 ? -4.874 -3.169 2.832 1.00 77.81 114 GLY A C 1
ATOM 934 O O . GLY A 1 114 ? -4.577 -2.119 2.269 1.00 77.81 114 GLY A O 1
ATOM 935 N N . VAL A 1 115 ? -5.659 -3.182 3.916 1.00 86.31 115 VAL A N 1
ATOM 936 C CA . VAL A 1 115 ? -6.139 -1.958 4.590 1.00 86.31 115 VAL A CA 1
ATOM 937 C C . VAL A 1 115 ? -5.012 -1.288 5.383 1.00 86.31 115 VAL A C 1
ATOM 939 O O . VAL A 1 115 ? -5.004 -0.068 5.548 1.00 86.31 115 VAL A O 1
ATOM 942 N N . ILE A 1 116 ? -4.068 -2.088 5.883 1.00 90.44 116 ILE A N 1
ATOM 943 C CA . ILE A 1 116 ? -2.861 -1.649 6.586 1.00 90.44 116 ILE A CA 1
ATOM 944 C C . ILE A 1 116 ? -1.640 -2.208 5.859 1.00 90.44 116 ILE A C 1
ATOM 946 O O . ILE A 1 116 ? -1.639 -3.353 5.423 1.00 90.44 116 ILE A O 1
ATOM 950 N N . ILE A 1 117 ? -0.572 -1.422 5.786 1.00 87.44 117 ILE A N 1
ATOM 951 C CA . ILE A 1 117 ? 0.709 -1.824 5.213 1.00 87.44 117 ILE A CA 1
ATOM 952 C C . ILE A 1 117 ? 1.758 -1.878 6.327 1.00 87.44 117 ILE A C 1
ATOM 954 O O . ILE A 1 117 ? 1.905 -0.900 7.065 1.00 87.44 117 ILE A O 1
ATOM 958 N N . PRO A 1 118 ? 2.512 -2.979 6.471 1.00 88.06 118 PRO A N 1
ATOM 959 C CA . PRO A 1 118 ? 3.699 -2.998 7.311 1.00 88.06 118 PRO A CA 1
ATOM 960 C C . PRO A 1 118 ? 4.844 -2.257 6.609 1.00 88.06 118 PRO A C 1
ATOM 962 O O . PRO A 1 118 ? 5.249 -2.625 5.509 1.00 88.06 118 PRO A O 1
ATOM 965 N N . VAL A 1 119 ? 5.386 -1.230 7.258 1.00 85.75 119 VAL A N 1
ATOM 966 C CA . VAL A 1 119 ? 6.460 -0.383 6.723 1.00 85.75 119 VAL A CA 1
ATOM 967 C C . VAL A 1 119 ? 7.654 -0.397 7.669 1.00 85.75 119 VAL A C 1
ATOM 969 O O . VAL A 1 119 ? 7.484 -0.294 8.883 1.00 85.75 119 VAL A O 1
ATOM 972 N N . GLN A 1 120 ? 8.874 -0.497 7.140 1.00 84.50 120 GLN A N 1
ATOM 973 C CA . GLN A 1 120 ? 10.084 -0.286 7.937 1.00 84.50 120 GLN A CA 1
ATOM 974 C C . GLN A 1 120 ? 10.384 1.208 8.065 1.00 84.50 120 GLN A C 1
ATOM 976 O O . GLN A 1 120 ? 10.547 1.905 7.061 1.00 84.50 120 GLN A O 1
ATOM 981 N N . ASN A 1 121 ? 10.462 1.691 9.305 1.00 80.44 121 ASN A N 1
ATOM 982 C CA . ASN A 1 121 ? 10.871 3.062 9.593 1.00 80.44 121 ASN A CA 1
ATOM 983 C C . ASN A 1 121 ? 12.405 3.220 9.591 1.00 80.44 121 ASN A C 1
ATOM 985 O O . ASN A 1 121 ? 13.149 2.250 9.459 1.00 80.44 121 ASN A O 1
ATOM 989 N N . GLU A 1 122 ? 12.882 4.446 9.818 1.00 75.44 122 GLU A N 1
ATOM 990 C CA . GLU A 1 122 ? 14.314 4.796 9.865 1.00 75.44 122 GLU A CA 1
ATOM 991 C C . GLU A 1 122 ? 15.129 4.055 10.939 1.00 75.44 122 GLU A C 1
ATOM 993 O O . GLU A 1 122 ? 16.356 4.026 10.891 1.00 75.44 122 GLU A O 1
ATOM 998 N N . HIS A 1 123 ? 14.459 3.440 11.914 1.00 80.69 123 HIS A N 1
ATOM 999 C CA . HIS A 1 123 ? 15.075 2.659 12.985 1.00 80.69 123 HIS A CA 1
ATOM 1000 C C . HIS A 1 123 ? 14.929 1.146 12.764 1.00 80.69 123 HIS A C 1
ATOM 1002 O O . HIS A 1 123 ? 15.042 0.379 13.720 1.00 80.69 123 HIS A O 1
ATOM 1008 N N . ASN A 1 124 ? 14.629 0.706 11.534 1.00 76.38 124 ASN A N 1
ATOM 1009 C CA . ASN A 1 124 ? 14.348 -0.689 11.170 1.00 76.38 124 ASN A CA 1
ATOM 1010 C C . ASN A 1 124 ? 13.213 -1.335 11.982 1.00 76.38 124 ASN A C 1
ATOM 1012 O O . ASN A 1 124 ? 13.103 -2.560 12.069 1.00 76.38 124 ASN A O 1
ATOM 1016 N N . LYS A 1 125 ? 12.335 -0.523 12.578 1.00 85.19 125 LYS A N 1
ATOM 1017 C CA . LYS A 1 125 ? 11.140 -0.999 13.266 1.00 85.19 125 LYS A CA 1
ATOM 1018 C C . LYS A 1 125 ? 9.995 -1.073 12.265 1.00 85.19 125 LYS A C 1
ATOM 1020 O O . LYS A 1 125 ? 9.709 -0.102 11.569 1.00 85.19 125 LYS A O 1
ATOM 1025 N N . THR A 1 126 ? 9.316 -2.217 12.235 1.00 86.19 126 THR A N 1
ATOM 1026 C CA . THR A 1 126 ? 8.079 -2.361 11.460 1.00 86.19 126 THR A CA 1
ATOM 1027 C C . THR A 1 126 ? 6.958 -1.591 12.153 1.00 86.19 126 THR A C 1
ATOM 1029 O O . THR A 1 126 ? 6.690 -1.801 13.338 1.00 86.19 126 THR A O 1
ATOM 1032 N N . ILE A 1 127 ? 6.326 -0.687 11.415 1.00 88.94 127 ILE A N 1
ATOM 1033 C CA . ILE A 1 127 ? 5.161 0.091 11.831 1.00 88.94 127 ILE A CA 1
ATOM 1034 C C . ILE A 1 127 ? 3.987 -0.212 10.899 1.00 88.94 127 ILE A C 1
ATOM 1036 O O . ILE A 1 127 ? 4.181 -0.555 9.736 1.00 88.94 127 ILE A O 1
ATOM 1040 N N . ALA A 1 128 ? 2.768 -0.099 11.415 1.00 91.31 128 ALA A N 1
ATOM 1041 C CA . ALA A 1 128 ? 1.553 -0.228 10.624 1.00 91.31 128 ALA A CA 1
ATOM 1042 C C . ALA A 1 128 ? 1.188 1.136 10.027 1.00 91.31 128 ALA A C 1
ATOM 1044 O O . ALA A 1 128 ? 1.079 2.115 10.764 1.00 91.31 128 ALA A O 1
ATOM 1045 N N . VAL A 1 129 ? 0.985 1.205 8.714 1.00 90.12 129 VAL A N 1
ATOM 1046 C CA . VAL A 1 129 ? 0.579 2.421 8.001 1.00 90.12 129 VAL A CA 1
ATOM 1047 C C . VAL A 1 129 ? -0.774 2.194 7.339 1.00 90.12 129 VAL A C 1
ATOM 1049 O O . VAL A 1 129 ? -0.975 1.204 6.645 1.00 90.12 129 VAL A O 1
ATOM 1052 N N . VAL A 1 130 ? -1.712 3.110 7.557 1.00 91.06 130 VAL A N 1
ATOM 1053 C CA . VAL A 1 130 ? -3.026 3.135 6.913 1.00 91.06 130 VAL A CA 1
ATOM 1054 C C . VAL A 1 130 ? -2.930 3.994 5.645 1.00 91.06 130 VAL A C 1
ATOM 1056 O O . VAL A 1 130 ? -2.862 5.221 5.758 1.00 91.06 130 VAL A O 1
ATOM 1059 N N . PRO A 1 131 ? -2.965 3.400 4.437 1.00 85.31 131 PRO A N 1
ATOM 1060 C CA . PRO A 1 131 ? -2.633 4.100 3.187 1.00 85.31 131 PRO A CA 1
ATOM 1061 C C . PRO A 1 131 ? -3.595 5.234 2.857 1.00 85.31 131 PRO A C 1
ATOM 1063 O O . PRO A 1 131 ? -3.238 6.204 2.200 1.00 85.31 131 PRO A O 1
ATOM 1066 N N . PHE A 1 132 ? -4.829 5.124 3.347 1.00 85.56 132 PHE A N 1
ATOM 1067 C CA . PHE A 1 132 ? -5.876 6.120 3.159 1.00 85.56 132 PHE A CA 1
ATOM 1068 C C . PHE A 1 132 ? -5.478 7.525 3.638 1.00 85.56 132 PHE A C 1
ATOM 1070 O O . PHE A 1 132 ? -5.921 8.510 3.050 1.00 85.56 132 PHE A O 1
ATOM 1077 N N . PHE A 1 133 ? -4.651 7.615 4.685 1.00 87.38 133 PHE A N 1
ATOM 1078 C CA . PHE A 1 133 ? -4.175 8.885 5.243 1.00 87.38 133 PHE A CA 1
ATOM 1079 C C . PHE A 1 133 ? -2.863 9.368 4.623 1.00 87.38 133 PHE A C 1
ATOM 1081 O O . PHE A 1 133 ? -2.357 10.410 5.032 1.00 87.38 133 PHE A O 1
ATOM 1088 N N . LEU A 1 134 ? -2.297 8.642 3.655 1.00 86.50 134 LEU A N 1
ATOM 1089 C CA . LEU A 1 134 ? -1.146 9.146 2.917 1.00 86.50 134 LEU A CA 1
ATOM 1090 C C . LEU A 1 134 ? -1.537 10.397 2.114 1.00 86.50 134 LEU A C 1
ATOM 1092 O O . LEU A 1 134 ? -2.695 10.523 1.701 1.00 86.50 134 LEU A O 1
ATOM 1096 N N . PRO A 1 135 ? -0.584 11.307 1.855 1.00 86.19 135 PRO A N 1
ATOM 1097 C CA . PRO A 1 135 ? -0.821 12.464 1.002 1.00 86.19 135 PRO A CA 1
ATOM 1098 C C . PRO A 1 135 ? -1.354 12.053 -0.374 1.00 86.19 135 PRO A C 1
ATOM 1100 O O . PRO A 1 135 ? -0.899 11.062 -0.946 1.00 86.19 135 PRO A O 1
ATOM 1103 N N . ASP A 1 136 ? -2.303 12.816 -0.916 1.00 84.19 136 ASP A N 1
ATOM 1104 C CA . ASP A 1 136 ? -2.776 12.627 -2.294 1.00 84.19 136 ASP A CA 1
ATOM 1105 C C . ASP A 1 136 ? -1.671 12.973 -3.302 1.00 84.19 136 ASP A C 1
ATOM 1107 O O . ASP A 1 136 ? -1.457 12.271 -4.288 1.00 84.19 136 ASP A O 1
ATOM 1111 N N . GLU A 1 137 ? -0.938 14.050 -3.028 1.00 87.12 137 GLU A N 1
ATOM 1112 C CA . GLU A 1 137 ? 0.097 14.562 -3.914 1.00 87.12 137 GLU A CA 1
ATOM 1113 C C . GLU A 1 137 ? 1.475 14.000 -3.569 1.00 87.12 137 GLU A C 1
ATOM 1115 O O . GLU A 1 137 ? 1.832 13.782 -2.408 1.00 87.12 137 GLU A O 1
ATOM 1120 N N . LYS A 1 138 ? 2.289 13.826 -4.612 1.00 87.44 138 LYS A N 1
ATOM 1121 C CA . LYS A 1 138 ? 3.704 13.498 -4.471 1.00 87.44 138 LYS A CA 1
ATOM 1122 C C . LYS A 1 138 ? 4.400 14.583 -3.630 1.00 87.44 138 LYS A C 1
ATOM 1124 O O . LYS A 1 138 ? 4.335 15.753 -4.017 1.00 87.44 138 LYS A O 1
ATOM 1129 N N . PRO A 1 139 ? 5.127 14.223 -2.555 1.00 86.81 139 PRO A N 1
ATOM 1130 C CA . PRO A 1 139 ? 5.848 15.192 -1.740 1.00 86.81 139 PRO A CA 1
ATOM 1131 C C . PRO A 1 139 ? 6.825 15.997 -2.600 1.00 86.81 139 PRO A C 1
ATOM 1133 O O . PRO A 1 139 ? 7.594 15.424 -3.370 1.00 86.81 139 PRO A O 1
ATOM 1136 N N . SER A 1 140 ? 6.785 17.324 -2.501 1.00 83.31 140 SER A N 1
ATOM 1137 C CA . SER A 1 140 ? 7.733 18.207 -3.192 1.00 83.31 140 SER A CA 1
ATOM 1138 C C . SER A 1 140 ? 9.018 18.382 -2.382 1.00 83.31 140 SER A C 1
ATOM 1140 O O . SER A 1 140 ? 10.121 18.383 -2.934 1.00 83.31 140 SER A O 1
ATOM 1142 N N . GLU A 1 141 ? 8.881 18.473 -1.061 1.00 80.88 141 GLU A N 1
ATOM 1143 C CA . GLU A 1 141 ? 9.990 18.578 -0.124 1.00 80.88 141 GLU A CA 1
ATOM 1144 C C . GLU A 1 141 ? 10.801 17.274 -0.104 1.00 80.88 141 GLU A C 1
ATOM 1146 O O . GLU A 1 141 ? 10.251 16.176 -0.052 1.00 80.88 141 GLU A O 1
ATOM 1151 N N . ASN A 1 142 ? 12.131 17.380 -0.172 1.00 82.12 142 ASN A N 1
ATOM 1152 C CA . ASN A 1 142 ? 13.079 16.257 -0.132 1.00 82.12 142 ASN A CA 1
ATOM 1153 C C . ASN A 1 142 ? 12.974 15.210 -1.261 1.00 82.12 142 ASN A C 1
ATOM 1155 O O . ASN A 1 142 ? 13.835 14.331 -1.336 1.00 82.12 142 ASN A O 1
ATOM 1159 N N . PHE A 1 143 ? 12.016 15.312 -2.189 1.00 87.31 143 PHE A N 1
ATOM 1160 C CA . PHE A 1 143 ? 11.886 14.350 -3.288 1.00 87.31 143 PHE A CA 1
ATOM 1161 C C . PHE A 1 143 ? 13.112 14.326 -4.194 1.00 87.31 143 PHE A C 1
ATOM 1163 O O . PHE A 1 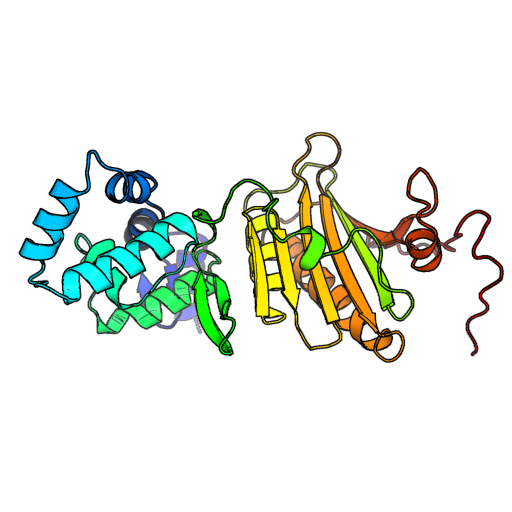143 ? 13.634 13.256 -4.476 1.00 87.31 143 PHE A O 1
ATOM 1170 N N . SER A 1 144 ? 13.637 15.487 -4.589 1.00 86.56 144 SER A N 1
ATOM 1171 C CA . SER A 1 144 ? 14.852 15.572 -5.415 1.00 86.56 144 SER A CA 1
ATOM 1172 C C . SER A 1 144 ? 16.087 14.976 -4.732 1.00 86.56 144 SER A C 1
ATOM 1174 O O . SER A 1 144 ? 16.998 14.502 -5.409 1.00 86.56 144 SER A O 1
ATOM 1176 N N . LYS A 1 145 ? 16.108 14.970 -3.393 1.00 87.75 145 LYS A N 1
ATOM 1177 C CA . LYS A 1 145 ? 17.159 14.344 -2.586 1.00 87.75 145 LYS A CA 1
ATOM 1178 C C . LYS A 1 145 ? 16.990 12.824 -2.536 1.00 87.75 145 LYS A C 1
ATOM 1180 O O . LYS A 1 145 ? 17.967 12.103 -2.717 1.00 87.75 145 LYS A O 1
ATOM 1185 N N . ALA A 1 146 ? 15.769 12.339 -2.308 1.00 88.12 146 ALA A N 1
ATOM 1186 C CA . ALA A 1 146 ? 15.466 10.908 -2.246 1.00 88.12 146 ALA A CA 1
ATOM 1187 C C . ALA A 1 146 ? 15.560 10.234 -3.629 1.00 88.12 146 ALA A C 1
ATOM 1189 O O . ALA A 1 146 ? 16.118 9.143 -3.765 1.00 88.12 146 ALA A O 1
ATOM 1190 N N . TRP A 1 147 ? 15.071 10.916 -4.663 1.00 91.06 147 TRP A N 1
ATOM 1191 C CA . TRP A 1 147 ? 15.029 10.461 -6.046 1.00 91.06 147 TRP A CA 1
ATOM 1192 C C . TRP A 1 147 ? 15.463 11.573 -7.022 1.00 91.06 147 TRP A C 1
ATOM 1194 O O . TRP A 1 147 ? 14.630 12.307 -7.561 1.00 91.06 147 TRP A O 1
ATOM 1204 N N . PRO A 1 148 ? 16.777 11.710 -7.282 1.00 86.56 148 PRO A N 1
ATOM 1205 C CA . PRO A 1 148 ? 17.299 12.694 -8.231 1.00 86.56 148 PRO A CA 1
ATOM 1206 C C . PRO A 1 148 ? 16.735 12.505 -9.646 1.00 86.56 148 PRO A C 1
ATOM 1208 O O . PRO A 1 148 ? 16.415 11.391 -10.053 1.00 86.56 148 PRO A O 1
ATOM 1211 N N . THR A 1 149 ? 16.658 13.561 -10.455 1.00 83.56 149 THR A N 1
ATOM 1212 C CA . THR A 1 149 ? 16.091 13.453 -11.815 1.00 83.56 149 THR A CA 1
ATOM 1213 C C . THR A 1 149 ? 16.861 12.471 -12.702 1.00 83.56 149 THR A C 1
ATOM 1215 O O . THR A 1 149 ? 16.254 11.735 -13.474 1.00 83.56 149 THR A O 1
ATOM 1218 N N . LYS A 1 150 ? 18.189 12.410 -12.564 1.00 81.75 150 LYS A N 1
ATOM 1219 C CA . LYS A 1 150 ? 19.056 11.482 -13.303 1.00 81.75 150 LYS A CA 1
ATOM 1220 C C . LYS A 1 150 ? 19.755 10.520 -12.337 1.00 81.75 150 LYS A C 1
ATOM 1222 O O . LYS A 1 150 ? 20.045 10.936 -11.214 1.00 81.75 150 LYS A O 1
ATOM 1227 N N . PRO A 1 151 ? 20.018 9.266 -12.744 1.00 83.31 151 PRO A N 1
ATOM 1228 C CA . PRO A 1 151 ? 20.872 8.372 -11.969 1.00 83.31 151 PRO A CA 1
ATOM 1229 C C . PRO A 1 151 ? 22.288 8.950 -11.862 1.00 83.31 151 PRO A C 1
ATOM 1231 O O . PRO A 1 151 ? 22.735 9.696 -12.741 1.00 83.31 151 PRO A O 1
ATOM 1234 N N . ASN A 1 152 ? 22.997 8.602 -10.791 1.00 85.25 152 ASN A N 1
ATOM 1235 C CA . ASN A 1 152 ? 24.406 8.959 -10.649 1.00 85.25 152 ASN A CA 1
ATOM 1236 C C . ASN A 1 152 ? 25.266 8.213 -11.692 1.00 85.25 152 ASN A C 1
ATOM 1238 O O . ASN A 1 152 ? 24.847 7.208 -12.265 1.00 85.25 152 ASN A O 1
ATOM 1242 N N . ALA A 1 153 ? 26.489 8.689 -11.951 1.00 82.12 153 ALA A N 1
ATOM 1243 C CA . ALA A 1 153 ? 27.362 8.131 -12.997 1.00 82.12 153 ALA A CA 1
ATOM 1244 C C . ALA A 1 153 ? 27.758 6.651 -12.772 1.00 82.12 153 ALA A C 1
ATOM 1246 O O . ALA A 1 153 ? 28.101 5.928 -13.716 1.00 82.12 153 ALA A O 1
ATOM 1247 N N . ASP A 1 154 ? 27.726 6.205 -11.521 1.00 86.19 154 ASP A N 1
ATOM 1248 C CA . ASP A 1 154 ? 28.010 4.852 -11.045 1.00 86.19 154 ASP A CA 1
ATOM 1249 C C . ASP A 1 154 ? 26.753 3.978 -10.890 1.00 86.19 154 ASP A C 1
ATOM 1251 O O . ASP A 1 154 ? 26.865 2.780 -10.612 1.00 86.19 154 ASP A O 1
ATOM 1255 N N . GLU A 1 155 ? 25.571 4.544 -11.132 1.00 88.12 155 GLU A N 1
ATOM 1256 C CA . GLU A 1 155 ? 24.297 3.842 -11.064 1.00 88.12 155 GLU A CA 1
ATOM 1257 C C . GLU A 1 155 ? 23.825 3.347 -12.437 1.00 88.12 155 GLU A C 1
ATOM 1259 O O . GLU A 1 155 ? 24.151 3.885 -13.497 1.00 88.12 155 GLU A O 1
ATOM 1264 N N . VAL A 1 156 ? 23.014 2.296 -12.399 1.00 87.31 156 VAL A N 1
ATOM 1265 C CA . VAL A 1 156 ? 22.192 1.801 -13.501 1.00 87.31 156 VAL A CA 1
ATOM 1266 C C . VAL A 1 156 ? 20.739 2.017 -13.112 1.00 87.31 156 VAL A C 1
ATOM 1268 O O . VAL A 1 156 ? 20.363 1.783 -11.963 1.00 87.31 156 VAL A O 1
ATOM 1271 N N . GLN A 1 157 ? 19.926 2.451 -14.073 1.00 89.06 157 GLN A N 1
ATOM 1272 C CA . GLN A 1 157 ? 18.480 2.543 -13.925 1.00 89.06 157 GLN A CA 1
ATOM 1273 C C . GLN A 1 157 ? 17.819 1.467 -14.782 1.00 89.06 157 GLN A C 1
ATOM 1275 O O . GLN A 1 157 ? 18.087 1.379 -15.980 1.00 89.06 157 GLN A O 1
ATOM 1280 N N . LEU A 1 158 ? 16.947 0.678 -14.164 1.00 89.88 158 LEU A N 1
ATOM 1281 C CA . LEU A 1 158 ? 16.014 -0.201 -14.854 1.00 89.88 158 LEU A CA 1
ATOM 1282 C C . LEU A 1 158 ? 14.598 0.292 -14.567 1.00 89.88 158 LEU A C 1
ATOM 1284 O O . LEU A 1 158 ? 14.300 0.693 -13.444 1.00 89.88 158 LEU A O 1
ATOM 1288 N N . GLU A 1 159 ? 13.730 0.265 -15.567 1.00 90.44 159 GLU A N 1
ATOM 1289 C CA . GLU A 1 159 ? 12.361 0.752 -15.433 1.00 90.44 159 GLU A CA 1
ATOM 1290 C C . GLU A 1 159 ? 11.393 -0.194 -16.126 1.00 90.44 159 GLU A C 1
ATOM 1292 O O . GLU A 1 159 ? 11.617 -0.605 -17.266 1.00 90.44 159 GLU A O 1
ATOM 1297 N N . MET A 1 160 ? 10.324 -0.520 -15.408 1.00 91.94 160 MET A N 1
ATOM 1298 C CA . MET A 1 160 ? 9.165 -1.238 -15.906 1.00 91.94 160 MET A CA 1
ATOM 1299 C C . MET A 1 160 ? 7.966 -0.300 -15.912 1.00 91.94 160 MET A C 1
ATOM 1301 O O . MET A 1 160 ? 7.680 0.359 -14.913 1.00 91.94 160 MET A O 1
ATOM 1305 N N . VAL A 1 161 ? 7.239 -0.292 -17.020 1.00 90.56 161 VAL A N 1
ATOM 1306 C CA . VAL A 1 161 ? 5.987 0.436 -17.202 1.00 90.56 161 VAL A CA 1
ATOM 1307 C C . VAL A 1 161 ? 4.895 -0.580 -17.500 1.00 90.56 161 VAL A C 1
ATOM 1309 O O . VAL A 1 161 ? 5.000 -1.342 -18.452 1.00 90.56 161 VAL A O 1
ATOM 1312 N N . VAL A 1 162 ? 3.847 -0.607 -16.690 1.00 90.31 162 VAL A N 1
ATOM 1313 C CA . VAL A 1 162 ? 2.686 -1.478 -16.878 1.00 90.31 162 VAL A CA 1
ATOM 1314 C C . VAL A 1 162 ? 1.504 -0.614 -17.283 1.00 90.31 162 VAL A C 1
ATOM 1316 O O . VAL A 1 162 ? 1.083 0.233 -16.500 1.00 90.31 162 VAL A O 1
ATOM 1319 N N . VAL A 1 163 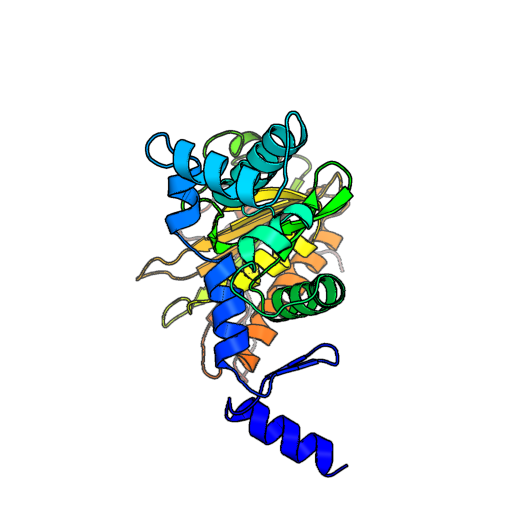? 0.988 -0.809 -18.494 1.00 89.88 163 VAL A N 1
ATOM 1320 C CA . VAL A 1 163 ? -0.081 0.007 -19.092 1.00 89.88 163 VAL A CA 1
ATOM 1321 C C . VAL A 1 163 ? -1.384 -0.782 -19.103 1.00 89.88 163 VAL A C 1
ATOM 1323 O O . VAL A 1 163 ? -1.397 -1.934 -19.531 1.00 89.88 163 VAL A O 1
ATOM 1326 N N . PHE A 1 164 ? -2.481 -0.167 -18.660 1.00 88.75 164 PHE A N 1
ATOM 1327 C CA . PHE A 1 164 ? -3.792 -0.811 -18.545 1.00 88.75 164 PHE A CA 1
ATOM 1328 C C . PHE A 1 164 ? -4.757 -0.289 -19.613 1.00 88.75 164 PHE A C 1
ATOM 1330 O O . PHE A 1 164 ? -5.121 0.878 -19.624 1.00 88.75 164 PHE A O 1
ATOM 1337 N N . TYR A 1 165 ? -5.252 -1.140 -20.508 1.00 85.00 165 TYR A N 1
ATOM 1338 C CA . TYR A 1 165 ? -6.015 -0.642 -21.668 1.00 85.00 165 TYR A CA 1
ATOM 1339 C C . TYR A 1 165 ? -7.408 -0.091 -21.335 1.00 85.00 165 TYR A C 1
ATOM 1341 O O . TYR A 1 165 ? -7.955 0.705 -22.093 1.00 85.00 165 TYR A O 1
ATOM 1349 N N . LEU A 1 166 ? -7.998 -0.523 -20.219 1.00 84.00 166 LEU A N 1
ATOM 1350 C CA . LEU A 1 166 ? -9.374 -0.185 -19.831 1.00 84.00 166 LEU A CA 1
ATOM 1351 C C . LEU A 1 166 ? -9.453 0.727 -18.599 1.00 84.00 166 LEU A C 1
ATOM 1353 O O . LEU A 1 166 ? -10.542 0.956 -18.074 1.00 84.00 166 LEU A O 1
ATOM 1357 N N . GLY A 1 167 ? -8.315 1.239 -18.126 1.00 86.12 167 GLY A N 1
ATOM 1358 C CA . GLY A 1 167 ? -8.234 1.955 -16.855 1.00 86.12 167 GLY A CA 1
ATOM 1359 C C . GLY A 1 167 ? -7.490 1.171 -15.781 1.00 86.12 167 GLY A C 1
ATOM 1360 O O . GLY A 1 167 ? -7.411 -0.055 -15.814 1.00 86.12 167 GLY A O 1
ATOM 1361 N N . LEU A 1 168 ? -6.961 1.906 -14.804 1.00 88.12 168 LEU A N 1
ATOM 1362 C CA . LEU A 1 168 ? -6.311 1.344 -13.627 1.00 88.12 168 LEU A CA 1
ATOM 1363 C C . LEU A 1 168 ? -7.384 1.037 -12.567 1.00 88.12 168 LEU A C 1
ATOM 1365 O O . LEU A 1 168 ? -8.014 1.983 -12.079 1.00 88.12 168 LEU A O 1
ATOM 1369 N N . PRO A 1 169 ? -7.633 -0.239 -12.210 1.00 87.12 169 PRO A N 1
ATOM 1370 C CA . PRO A 1 169 ? -8.676 -0.581 -11.250 1.00 87.12 169 PRO A CA 1
ATOM 1371 C C . PRO A 1 169 ? -8.433 0.065 -9.889 1.00 87.12 169 PRO A C 1
ATOM 1373 O O . PRO A 1 169 ? -7.300 0.139 -9.411 1.00 87.12 169 PRO A O 1
ATOM 1376 N N . ALA A 1 170 ? -9.510 0.492 -9.232 1.00 83.38 170 ALA A N 1
ATOM 1377 C CA . ALA A 1 170 ? -9.427 0.950 -7.851 1.00 83.38 170 ALA A CA 1
ATOM 1378 C C . ALA A 1 170 ? -8.915 -0.184 -6.946 1.00 83.38 170 ALA A C 1
ATOM 1380 O O . ALA A 1 170 ? -9.338 -1.332 -7.081 1.00 83.38 170 ALA A O 1
ATOM 1381 N N . GLY A 1 171 ? -8.009 0.135 -6.023 1.00 80.62 171 GLY A N 1
ATOM 1382 C CA . GLY A 1 171 ? -7.401 -0.831 -5.113 1.00 80.62 171 GLY A CA 1
ATOM 1383 C C . GLY A 1 171 ? -6.091 -1.432 -5.626 1.00 80.62 171 GLY A C 1
ATOM 1384 O O . GLY A 1 171 ? -5.248 -1.782 -4.802 1.00 80.62 171 GLY A O 1
ATOM 1385 N N . LEU A 1 172 ? -5.876 -1.544 -6.946 1.00 87.00 172 LEU A N 1
ATOM 1386 C CA . LEU A 1 172 ? -4.627 -2.097 -7.487 1.00 87.00 172 LEU A CA 1
ATOM 1387 C C . LEU A 1 172 ? -3.408 -1.193 -7.200 1.00 87.00 172 LEU A C 1
ATOM 1389 O O . LEU A 1 172 ? -2.407 -1.719 -6.714 1.00 87.00 172 LEU A O 1
ATOM 1393 N N . PRO A 1 173 ? -3.462 0.139 -7.420 1.00 86.06 173 PRO A N 1
ATOM 1394 C CA . PRO A 1 173 ? -2.373 1.053 -7.054 1.00 86.06 173 PRO A CA 1
ATOM 1395 C C . PRO A 1 173 ? -2.003 0.991 -5.578 1.00 86.06 173 PRO A C 1
ATOM 1397 O O . PRO A 1 173 ? -0.826 0.947 -5.235 1.00 86.06 173 PRO A O 1
ATOM 1400 N N . GLU A 1 174 ? -3.011 0.959 -4.709 1.00 80.12 174 GLU A N 1
ATOM 1401 C CA . GLU A 1 174 ? -2.840 0.954 -3.261 1.00 80.12 174 GLU A CA 1
ATOM 1402 C C . GLU A 1 174 ? -2.182 -0.352 -2.798 1.00 80.12 174 GLU A C 1
ATOM 1404 O O . GLU A 1 174 ? -1.251 -0.328 -1.993 1.00 80.12 174 GLU A O 1
ATOM 1409 N N . ARG A 1 175 ? -2.610 -1.493 -3.358 1.00 83.00 175 ARG A N 1
ATOM 1410 C CA . ARG A 1 175 ? -1.997 -2.808 -3.112 1.00 83.00 175 ARG A CA 1
ATOM 1411 C C . ARG A 1 1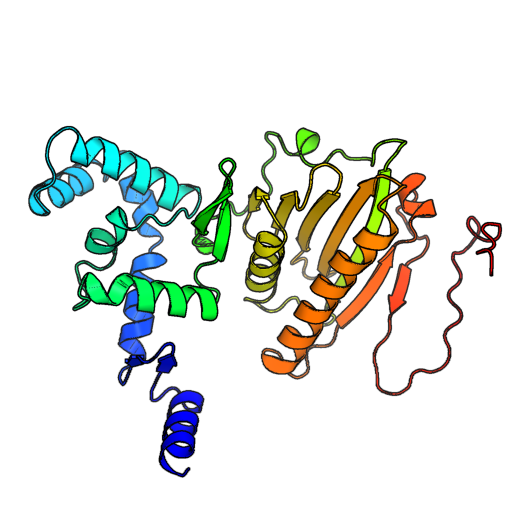75 ? -0.579 -2.897 -3.664 1.00 83.00 175 ARG A C 1
ATOM 1413 O O . ARG A 1 175 ? 0.293 -3.463 -3.014 1.00 83.00 175 ARG A O 1
ATOM 1420 N N . PHE A 1 176 ? -0.322 -2.319 -4.835 1.00 87.69 176 PHE A N 1
ATOM 1421 C CA . PHE A 1 176 ? 1.024 -2.288 -5.396 1.00 87.69 176 PHE A CA 1
ATOM 1422 C C . PHE A 1 176 ? 1.963 -1.415 -4.564 1.00 87.69 176 PHE A C 1
ATOM 1424 O O . PHE A 1 176 ? 3.061 -1.849 -4.229 1.00 87.69 176 PHE A O 1
ATOM 1431 N N . ALA A 1 177 ? 1.519 -0.222 -4.160 1.00 83.81 177 ALA A N 1
ATOM 1432 C CA . ALA A 1 177 ? 2.265 0.620 -3.232 1.00 83.81 177 ALA A CA 1
ATOM 1433 C C . ALA A 1 177 ? 2.563 -0.140 -1.928 1.00 83.81 177 ALA A C 1
ATOM 1435 O O . ALA A 1 177 ? 3.704 -0.135 -1.467 1.00 83.81 177 ALA A O 1
ATOM 1436 N N . ALA A 1 178 ? 1.578 -0.871 -1.389 1.00 81.00 178 ALA A N 1
ATOM 1437 C CA . ALA A 1 178 ? 1.752 -1.749 -0.233 1.00 81.00 178 ALA A CA 1
ATOM 1438 C C . ALA A 1 178 ? 2.841 -2.797 -0.398 1.00 81.00 178 ALA A C 1
ATOM 1440 O O . ALA A 1 178 ? 3.656 -2.966 0.508 1.00 81.00 178 ALA A O 1
ATOM 1441 N N . GLU A 1 179 ? 2.888 -3.468 -1.542 1.00 86.44 179 GLU A N 1
ATOM 1442 C CA . GLU A 1 179 ? 3.941 -4.439 -1.811 1.00 86.44 179 GLU A CA 1
ATOM 1443 C C . GLU A 1 179 ? 5.318 -3.770 -1.876 1.00 86.44 179 GLU A C 1
ATOM 1445 O O . GLU A 1 179 ? 6.277 -4.256 -1.280 1.00 86.44 179 GLU A O 1
ATOM 1450 N N . VAL A 1 180 ? 5.415 -2.599 -2.511 1.00 89.50 180 VAL A N 1
ATOM 1451 C CA . VAL A 1 180 ? 6.678 -1.855 -2.647 1.00 89.50 180 VAL A CA 1
ATOM 1452 C C . VAL A 1 180 ? 7.260 -1.483 -1.280 1.00 89.50 180 VAL A C 1
ATOM 1454 O O . VAL A 1 180 ? 8.470 -1.587 -1.077 1.00 89.50 180 VAL A O 1
ATOM 1457 N N . HIS A 1 181 ? 6.418 -1.117 -0.310 1.00 86.50 181 HIS A N 1
ATOM 1458 C CA . HIS A 1 181 ? 6.852 -0.842 1.064 1.00 86.50 181 HIS A CA 1
ATOM 1459 C C . HIS A 1 181 ? 7.524 -2.040 1.753 1.00 86.50 181 HIS A C 1
ATOM 1461 O O . HIS A 1 181 ? 8.321 -1.846 2.671 1.00 86.50 181 HIS A O 1
ATOM 1467 N N . ARG A 1 182 ? 7.247 -3.274 1.314 1.00 84.31 182 ARG A N 1
ATOM 1468 C CA . ARG A 1 182 ? 7.872 -4.487 1.864 1.00 84.31 182 ARG A CA 1
ATOM 1469 C C . ARG A 1 182 ? 9.298 -4.693 1.366 1.00 84.31 182 ARG A C 1
ATOM 1471 O O . ARG A 1 182 ? 10.025 -5.493 1.952 1.00 84.31 182 ARG A O 1
ATOM 1478 N N . PHE A 1 183 ? 9.709 -3.992 0.309 1.00 89.06 183 PHE A N 1
ATOM 1479 C CA . PHE A 1 183 ? 11.045 -4.142 -0.267 1.00 89.06 183 PHE A CA 1
ATOM 1480 C C . PHE A 1 183 ? 12.144 -3.506 0.591 1.00 89.06 183 PHE A C 1
ATOM 1482 O O . PHE A 1 183 ? 13.310 -3.847 0.408 1.00 89.06 183 PHE A O 1
ATOM 1489 N N . GLY A 1 184 ? 11.814 -2.619 1.536 1.00 88.88 184 GLY A N 1
ATOM 1490 C CA . GLY A 1 184 ? 12.808 -2.029 2.432 1.00 88.88 184 GLY A CA 1
ATOM 1491 C C . GLY A 1 184 ? 12.320 -0.823 3.223 1.00 88.88 184 GLY A C 1
ATOM 1492 O O . GLY A 1 184 ? 11.127 -0.645 3.471 1.00 88.88 184 GLY A O 1
ATOM 1493 N N . GLN A 1 185 ? 13.263 0.037 3.604 1.00 90.88 185 GLN A N 1
ATOM 1494 C CA . GLN A 1 185 ? 12.966 1.263 4.336 1.00 90.88 185 GLN A CA 1
ATOM 1495 C C . GLN A 1 185 ? 12.247 2.261 3.428 1.00 90.88 185 GLN A C 1
ATOM 1497 O O . GLN A 1 185 ? 12.762 2.655 2.382 1.00 90.88 185 GLN A O 1
ATOM 1502 N N . THR A 1 186 ? 11.071 2.718 3.846 1.00 89.38 186 THR A N 1
ATOM 1503 C CA . THR A 1 186 ? 10.335 3.752 3.111 1.00 89.38 186 THR A CA 1
ATOM 1504 C C . THR A 1 186 ? 10.870 5.130 3.460 1.00 89.38 186 THR A C 1
ATOM 1506 O O . THR A 1 186 ? 10.936 5.492 4.632 1.00 89.38 186 THR A O 1
ATOM 1509 N N . VAL A 1 187 ? 11.235 5.898 2.435 1.00 89.44 187 VAL A N 1
ATOM 1510 C CA . VAL A 1 187 ? 11.752 7.267 2.574 1.00 89.44 187 VAL A CA 1
ATOM 1511 C C . VAL A 1 187 ? 10.658 8.291 2.306 1.00 89.44 187 VAL A C 1
ATOM 1513 O O . VAL A 1 187 ? 10.561 9.286 3.014 1.00 89.44 187 VAL A O 1
ATOM 1516 N N . LEU A 1 188 ? 9.840 8.053 1.279 1.00 89.50 188 LEU A N 1
ATOM 1517 C CA . LEU A 1 188 ? 8.712 8.904 0.898 1.00 89.50 188 LEU A CA 1
ATOM 1518 C C . LEU A 1 188 ? 7.541 8.030 0.460 1.00 89.50 188 LEU A C 1
ATOM 1520 O O . LEU A 1 188 ? 7.750 6.975 -0.137 1.00 89.50 188 LEU A O 1
ATOM 1524 N N . SER A 1 189 ? 6.319 8.491 0.707 1.00 89.12 189 SER A N 1
ATOM 1525 C CA . SER A 1 189 ? 5.097 7.781 0.328 1.00 89.12 189 SER A CA 1
ATOM 1526 C C . SER A 1 189 ? 3.912 8.722 0.172 1.00 89.12 189 SER A C 1
ATOM 1528 O O . SER A 1 189 ? 3.757 9.662 0.949 1.00 89.12 189 SER A O 1
ATOM 1530 N N . TRP A 1 190 ? 3.078 8.437 -0.817 1.00 89.25 190 TRP A N 1
ATOM 1531 C CA . TRP A 1 190 ? 1.819 9.104 -1.130 1.00 89.25 190 TRP A CA 1
ATOM 1532 C C . TRP A 1 190 ? 0.851 8.055 -1.695 1.00 89.25 190 TRP A C 1
ATOM 1534 O O . TRP A 1 190 ? 1.239 6.911 -1.935 1.00 89.25 190 TRP A O 1
ATOM 1544 N N . LYS A 1 191 ? -0.420 8.403 -1.902 1.00 84.31 191 LYS A N 1
ATOM 1545 C CA . LYS A 1 191 ? -1.437 7.418 -2.322 1.00 84.31 191 LYS A CA 1
ATOM 1546 C C . LYS A 1 191 ? -1.113 6.707 -3.631 1.00 84.31 191 LYS A C 1
ATOM 1548 O O . LYS A 1 191 ? -1.452 5.541 -3.798 1.00 84.31 191 LYS A O 1
ATOM 1553 N N . ASP A 1 192 ? -0.447 7.410 -4.537 1.00 87.25 192 ASP A N 1
ATOM 1554 C CA . ASP A 1 192 ? -0.098 6.899 -5.855 1.00 87.25 192 ASP A CA 1
ATOM 1555 C C . ASP A 1 192 ? 1.388 6.534 -5.975 1.00 87.25 192 ASP A C 1
ATOM 1557 O O . ASP A 1 192 ? 1.877 6.388 -7.091 1.00 87.25 192 ASP A O 1
ATOM 1561 N N . GLY A 1 193 ? 2.147 6.390 -4.883 1.00 89.75 193 GLY A N 1
ATOM 1562 C CA . GLY A 1 193 ? 3.535 5.952 -5.010 1.00 89.75 193 GLY A CA 1
ATOM 1563 C C . GLY A 1 193 ? 4.392 6.016 -3.756 1.00 89.75 193 GLY A C 1
ATOM 1564 O O . GLY A 1 193 ? 3.995 6.510 -2.704 1.00 89.75 193 GLY A O 1
ATOM 1565 N N . ALA A 1 194 ? 5.604 5.487 -3.881 1.00 91.88 194 ALA A N 1
ATOM 1566 C CA . ALA A 1 194 ? 6.566 5.421 -2.793 1.00 91.88 194 ALA A CA 1
ATOM 1567 C C . ALA A 1 194 ? 8.008 5.412 -3.307 1.00 91.88 194 ALA A C 1
ATOM 1569 O O . ALA A 1 194 ? 8.298 4.936 -4.407 1.00 91.88 194 ALA A O 1
ATOM 1570 N N . VAL A 1 195 ? 8.917 5.910 -2.467 1.00 93.25 195 VAL A N 1
ATOM 1571 C CA . VAL A 1 195 ? 10.367 5.760 -2.610 1.00 93.25 195 VAL A CA 1
ATOM 1572 C C . VAL A 1 195 ? 10.878 4.893 -1.468 1.00 93.25 195 VAL A C 1
ATOM 1574 O O . VAL A 1 195 ? 10.701 5.234 -0.295 1.00 93.25 195 VAL A O 1
ATOM 1577 N N . VAL A 1 196 ? 11.533 3.789 -1.815 1.00 93.19 196 VAL A N 1
ATOM 1578 C CA . VAL A 1 196 ? 12.003 2.768 -0.871 1.00 93.19 196 VAL A CA 1
ATOM 1579 C C . VAL A 1 196 ? 13.490 2.493 -1.083 1.00 93.19 196 VAL A C 1
ATOM 1581 O O . VAL A 1 196 ? 13.983 2.504 -2.211 1.00 93.19 196 VAL A O 1
ATOM 1584 N N . ILE A 1 197 ? 14.211 2.237 0.006 1.00 92.44 197 ILE A N 1
ATOM 1585 C CA . ILE A 1 197 ? 15.625 1.854 0.019 1.00 92.44 197 ILE A CA 1
ATOM 1586 C C . ILE A 1 197 ? 15.732 0.426 0.577 1.00 92.44 197 ILE A C 1
ATOM 1588 O O . ILE A 1 197 ? 15.706 0.238 1.795 1.00 92.44 197 ILE A O 1
ATOM 1592 N N . PRO A 1 198 ? 15.847 -0.598 -0.292 1.00 90.00 198 PRO A N 1
ATOM 1593 C CA . PRO A 1 198 ? 16.088 -1.980 0.133 1.00 90.00 198 PRO A CA 1
ATOM 1594 C C . PRO A 1 198 ? 17.464 -2.204 0.762 1.00 90.00 198 PRO A C 1
ATOM 1596 O O . PRO A 1 198 ? 17.639 -3.061 1.622 1.00 90.00 198 PRO A O 1
ATOM 1599 N N . SER A 1 199 ? 18.473 -1.469 0.291 1.00 88.44 199 SER A N 1
ATOM 1600 C CA . SER A 1 199 ? 19.856 -1.556 0.768 1.00 88.44 199 SER A CA 1
ATOM 1601 C C . SER A 1 199 ? 20.618 -0.284 0.400 1.00 88.44 199 SER A C 1
ATOM 1603 O O . SER A 1 199 ? 20.166 0.479 -0.449 1.00 88.44 199 SER A O 1
ATOM 1605 N N . THR A 1 200 ? 21.804 -0.075 0.975 1.00 85.81 200 THR A N 1
ATOM 1606 C CA . THR A 1 200 ? 22.625 1.137 0.778 1.00 85.81 200 THR A CA 1
ATOM 1607 C C . THR A 1 200 ? 22.852 1.512 -0.693 1.00 85.81 200 THR A C 1
ATOM 1609 O O . THR A 1 200 ? 22.972 2.690 -1.011 1.00 85.81 200 THR A O 1
ATOM 1612 N N . ASN A 1 201 ? 22.886 0.524 -1.594 1.00 89.06 201 ASN A N 1
ATOM 1613 C CA . ASN A 1 201 ? 23.210 0.709 -3.011 1.00 89.06 201 ASN A CA 1
ATOM 1614 C C . ASN A 1 201 ? 22.015 0.479 -3.946 1.00 89.06 201 ASN A C 1
ATOM 1616 O O . ASN A 1 201 ? 22.227 0.285 -5.143 1.00 89.06 201 ASN A O 1
ATOM 1620 N N . VAL A 1 202 ? 20.787 0.422 -3.419 1.00 91.44 202 VAL A N 1
ATOM 1621 C CA . VAL A 1 202 ? 19.569 0.189 -4.205 1.00 91.44 202 VAL A CA 1
ATOM 1622 C C . VAL A 1 202 ? 18.475 1.144 -3.755 1.00 91.44 202 VAL A C 1
ATOM 1624 O O . VAL A 1 202 ? 18.210 1.290 -2.564 1.00 91.44 202 VAL A O 1
ATOM 1627 N N . ARG A 1 203 ? 17.803 1.762 -4.722 1.00 93.69 203 ARG A N 1
ATOM 1628 C CA . ARG A 1 203 ? 16.655 2.641 -4.505 1.00 93.69 203 ARG A CA 1
ATOM 1629 C C . ARG A 1 203 ? 15.549 2.253 -5.469 1.00 93.69 203 ARG A C 1
ATOM 1631 O O . ARG A 1 203 ? 15.816 1.969 -6.636 1.00 93.69 203 ARG A O 1
ATOM 1638 N N . ILE A 1 204 ? 14.317 2.283 -4.994 1.00 95.31 204 ILE A N 1
ATOM 1639 C CA . ILE A 1 204 ? 13.131 1.929 -5.764 1.00 95.31 204 ILE A CA 1
ATOM 1640 C C . ILE A 1 204 ? 12.169 3.110 -5.732 1.00 95.31 204 ILE A C 1
ATOM 1642 O O . ILE A 1 204 ? 11.915 3.672 -4.668 1.00 95.31 204 ILE A O 1
ATOM 1646 N N . LEU A 1 205 ? 11.632 3.464 -6.894 1.00 95.12 205 LEU A N 1
ATOM 1647 C CA . LEU A 1 205 ? 10.496 4.361 -7.045 1.00 95.12 205 LEU A CA 1
ATOM 1648 C C . LEU A 1 205 ? 9.360 3.575 -7.687 1.00 95.12 205 LEU A C 1
ATOM 1650 O O . LEU A 1 205 ? 9.523 3.024 -8.772 1.00 95.12 205 LEU A O 1
ATOM 1654 N N . ALA A 1 206 ? 8.203 3.573 -7.041 1.00 95.06 206 ALA A N 1
ATOM 1655 C CA . ALA A 1 206 ? 6.963 3.103 -7.632 1.00 95.06 206 ALA A CA 1
ATOM 1656 C C . ALA A 1 206 ? 5.990 4.273 -7.727 1.00 95.06 206 ALA A C 1
ATOM 1658 O O . ALA A 1 206 ? 5.807 4.997 -6.748 1.00 95.06 206 ALA A O 1
ATOM 1659 N N . THR A 1 207 ? 5.361 4.459 -8.883 1.00 93.69 207 THR A N 1
ATOM 1660 C CA . THR A 1 207 ? 4.293 5.442 -9.054 1.00 93.69 207 THR A CA 1
ATOM 1661 C C . THR A 1 207 ? 3.165 4.865 -9.893 1.00 93.69 207 THR A C 1
ATOM 1663 O O . THR A 1 207 ? 3.390 4.126 -10.846 1.00 93.69 207 THR A O 1
ATOM 1666 N N . SER A 1 208 ? 1.943 5.234 -9.555 1.00 91.75 208 SER A N 1
ATOM 1667 C CA . SER A 1 208 ? 0.743 4.965 -10.329 1.00 91.75 208 SER A CA 1
ATOM 1668 C C . SER A 1 208 ? 0.278 6.265 -10.967 1.00 91.75 208 SER A C 1
ATOM 1670 O O . SER A 1 208 ? 0.340 7.332 -10.362 1.00 91.75 208 SER A O 1
ATOM 1672 N N . LEU A 1 209 ? -0.168 6.186 -12.211 1.00 88.69 209 LEU A N 1
ATOM 1673 C CA . LEU A 1 209 ? -0.698 7.299 -12.980 1.00 88.69 209 LEU A CA 1
ATOM 1674 C C . LEU A 1 209 ? -2.102 6.901 -13.415 1.00 88.69 209 LEU A C 1
ATOM 1676 O O . LEU A 1 209 ? -2.277 5.969 -14.193 1.00 88.69 209 LEU A O 1
ATOM 1680 N N . ARG A 1 210 ? -3.114 7.595 -12.891 1.00 83.94 210 ARG A N 1
ATOM 1681 C CA . ARG A 1 210 ? -4.536 7.310 -13.154 1.00 83.94 210 ARG A CA 1
ATOM 1682 C C . ARG A 1 210 ? -5.107 8.148 -14.301 1.00 83.94 210 ARG A C 1
ATOM 1684 O O . ARG A 1 210 ? -6.302 8.438 -14.317 1.00 83.94 210 ARG A O 1
ATOM 1691 N N . HIS A 1 211 ? -4.262 8.602 -15.226 1.00 77.56 211 HIS A N 1
ATOM 1692 C CA . HIS A 1 211 ? -4.715 9.445 -16.328 1.00 77.56 211 HIS A CA 1
ATOM 1693 C C . HIS A 1 211 ? -5.698 8.668 -17.211 1.00 77.56 211 HIS A C 1
ATOM 1695 O O . HIS A 1 211 ? -5.459 7.500 -17.506 1.00 77.56 211 HIS A O 1
ATOM 1701 N N . LYS A 1 212 ? -6.798 9.306 -17.633 1.00 68.81 212 LYS A N 1
ATOM 1702 C CA . LYS A 1 212 ? -7.857 8.635 -18.412 1.00 68.81 212 LYS A CA 1
ATOM 1703 C C . LYS A 1 212 ? -7.338 8.026 -19.714 1.00 68.81 212 LYS A C 1
ATOM 1705 O O . LYS A 1 212 ? -7.807 6.966 -20.103 1.00 68.81 212 LYS A O 1
ATOM 1710 N N . ASP A 1 213 ? -6.366 8.689 -20.334 1.00 75.94 213 ASP A N 1
ATOM 1711 C CA . ASP A 1 213 ? -5.827 8.290 -21.638 1.00 75.94 213 ASP A CA 1
ATOM 1712 C C . ASP A 1 213 ? -4.586 7.387 -21.543 1.00 75.94 213 ASP A C 1
ATOM 1714 O O . ASP A 1 213 ? -4.200 6.780 -22.535 1.00 75.94 213 ASP A O 1
ATOM 1718 N N . ASP A 1 214 ? -3.948 7.306 -20.370 1.00 82.38 214 ASP A N 1
ATOM 1719 C CA . ASP A 1 214 ? -2.709 6.537 -20.171 1.00 82.38 214 ASP A CA 1
ATOM 1720 C C . ASP A 1 214 ? -2.579 6.065 -18.710 1.00 82.38 214 ASP A C 1
ATOM 1722 O O . ASP A 1 214 ? -1.781 6.597 -17.922 1.00 82.38 214 ASP A O 1
ATOM 1726 N N . PRO A 1 215 ? -3.441 5.124 -18.293 1.00 89.06 215 PRO A N 1
ATOM 1727 C CA . PRO A 1 215 ? -3.416 4.590 -16.946 1.00 89.06 215 PRO A CA 1
ATOM 1728 C C . PRO A 1 215 ? -2.289 3.557 -16.829 1.00 89.06 215 PRO A C 1
ATOM 1730 O O . PRO A 1 215 ? -2.296 2.510 -17.484 1.00 89.06 215 PRO A O 1
ATOM 1733 N N . ARG A 1 216 ? -1.307 3.838 -15.972 1.00 92.50 216 ARG A N 1
ATOM 1734 C CA . ARG A 1 216 ? -0.103 3.008 -15.862 1.00 92.50 216 ARG A CA 1
ATOM 1735 C C . ARG A 1 216 ? 0.491 2.968 -14.467 1.00 92.50 216 ARG A C 1
ATOM 1737 O O . ARG A 1 216 ? 0.326 3.890 -13.674 1.00 92.50 216 ARG A O 1
ATOM 1744 N N . ILE A 1 217 ? 1.235 1.906 -14.200 1.00 94.25 217 ILE A N 1
ATOM 1745 C CA . ILE A 1 217 ? 2.121 1.771 -13.046 1.00 94.25 217 ILE A CA 1
ATOM 1746 C C . ILE A 1 217 ? 3.557 1.803 -13.564 1.00 94.25 217 ILE A C 1
ATOM 1748 O O . ILE A 1 217 ? 3.906 1.063 -14.476 1.00 94.25 217 ILE A O 1
ATOM 1752 N N . VAL A 1 218 ? 4.396 2.649 -12.979 1.00 93.25 218 VAL A N 1
ATOM 1753 C CA . VAL A 1 218 ? 5.825 2.736 -13.284 1.00 93.25 218 VAL A CA 1
ATOM 1754 C C . VAL A 1 218 ? 6.605 2.285 -12.060 1.00 93.25 218 VAL A C 1
ATOM 1756 O O . VAL A 1 218 ? 6.379 2.771 -10.950 1.00 93.25 218 VAL A O 1
ATOM 1759 N N . PHE A 1 219 ? 7.526 1.354 -12.265 1.00 95.56 219 PHE A N 1
ATOM 1760 C CA . PHE A 1 219 ? 8.412 0.831 -11.240 1.00 95.56 219 PHE A CA 1
ATOM 1761 C C . PHE A 1 219 ? 9.854 0.952 -11.719 1.00 95.56 219 PHE A C 1
ATOM 1763 O O . PHE A 1 219 ? 10.278 0.285 -12.665 1.00 95.56 219 PHE A O 1
ATOM 1770 N N . THR A 1 220 ? 10.613 1.807 -11.050 1.00 94.62 220 THR A N 1
ATOM 1771 C CA . THR A 1 220 ? 11.980 2.148 -11.420 1.00 94.62 220 THR A CA 1
ATOM 1772 C C . THR A 1 220 ? 12.925 1.730 -10.304 1.00 94.62 220 THR A C 1
ATOM 1774 O O . THR A 1 220 ? 12.742 2.090 -9.142 1.00 94.62 220 THR A O 1
ATOM 1777 N N . VAL A 1 221 ? 13.979 1.004 -10.662 1.00 94.38 221 VAL A N 1
ATOM 1778 C CA . VAL A 1 221 ? 15.049 0.587 -9.755 1.00 94.38 221 VAL A CA 1
ATOM 1779 C C . VAL A 1 221 ? 16.332 1.285 -10.168 1.00 94.38 221 VAL A C 1
ATOM 1781 O O . VAL A 1 221 ? 16.724 1.251 -11.335 1.00 94.38 221 VAL A O 1
ATOM 1784 N N . ARG A 1 222 ? 17.007 1.903 -9.203 1.00 92.81 222 ARG A N 1
ATOM 1785 C CA . ARG A 1 222 ? 18.368 2.410 -9.356 1.00 92.81 222 ARG A CA 1
ATOM 1786 C C . ARG A 1 222 ? 19.299 1.638 -8.450 1.00 92.81 222 ARG A C 1
ATOM 1788 O O . ARG A 1 222 ? 19.016 1.485 -7.264 1.00 92.81 222 ARG A O 1
ATOM 1795 N N . SER A 1 223 ? 20.410 1.174 -9.001 1.00 92.12 223 SER A N 1
ATOM 1796 C CA . SER A 1 223 ? 21.433 0.472 -8.234 1.00 92.12 223 SER A CA 1
ATOM 1797 C C . SER A 1 223 ? 22.829 0.813 -8.708 1.00 92.12 223 SER A C 1
ATOM 1799 O O . SER A 1 223 ? 23.014 1.172 -9.867 1.00 92.12 223 SER A O 1
ATOM 1801 N N . ALA A 1 224 ? 23.834 0.596 -7.863 1.00 88.00 224 ALA A N 1
ATOM 1802 C CA . ALA A 1 224 ? 25.222 0.598 -8.317 1.00 88.00 224 ALA A CA 1
ATOM 1803 C C . ALA A 1 224 ? 25.434 -0.409 -9.471 1.00 88.00 224 ALA A C 1
ATOM 1805 O O . ALA A 1 224 ? 24.815 -1.478 -9.503 1.00 88.00 224 ALA A O 1
ATOM 1806 N N . LYS A 1 225 ? 26.343 -0.108 -10.409 1.00 81.81 225 LYS A N 1
ATOM 1807 C CA . LYS A 1 225 ? 26.675 -0.997 -11.547 1.00 81.81 225 LYS A CA 1
ATOM 1808 C C . LYS A 1 225 ? 27.035 -2.424 -11.123 1.00 81.81 225 LYS A C 1
ATOM 1810 O O . LYS A 1 225 ? 26.616 -3.376 -11.773 1.00 81.81 225 LYS A O 1
ATOM 1815 N N . MET A 1 226 ? 27.761 -2.577 -10.015 1.00 70.38 226 MET A N 1
ATOM 1816 C CA . MET A 1 226 ? 28.140 -3.889 -9.468 1.00 70.38 226 MET A CA 1
ATOM 1817 C C . MET A 1 226 ? 26.946 -4.740 -9.019 1.00 70.38 226 MET A C 1
ATOM 1819 O O . MET A 1 226 ? 27.041 -5.963 -9.033 1.00 70.38 226 MET A O 1
ATOM 1823 N N . THR A 1 227 ? 25.834 -4.120 -8.620 1.00 77.12 227 THR A N 1
ATOM 1824 C CA . THR A 1 227 ? 24.630 -4.810 -8.131 1.00 77.12 227 THR A CA 1
ATOM 1825 C C . THR A 1 227 ? 23.491 -4.796 -9.150 1.00 77.12 227 THR A C 1
ATOM 1827 O O . THR A 1 227 ? 22.373 -5.185 -8.828 1.00 77.12 227 THR A O 1
ATOM 1830 N N . ALA A 1 228 ? 23.755 -4.412 -10.405 1.00 74.19 228 ALA A N 1
ATOM 1831 C CA . ALA A 1 228 ? 22.731 -4.302 -11.445 1.00 74.19 228 ALA A CA 1
ATOM 1832 C C . ALA A 1 228 ? 21.984 -5.622 -11.721 1.00 74.19 228 ALA A C 1
ATOM 1834 O O . ALA A 1 228 ? 20.802 -5.598 -12.056 1.00 74.19 228 ALA A O 1
ATOM 1835 N N . SER A 1 229 ? 22.628 -6.778 -11.529 1.00 76.06 229 SER A N 1
ATOM 1836 C CA . SER A 1 229 ? 21.959 -8.084 -11.625 1.00 76.06 229 SER A CA 1
ATOM 1837 C C . SER A 1 229 ? 20.881 -8.275 -10.551 1.00 76.06 229 SER A C 1
ATOM 1839 O O . SER A 1 229 ? 19.843 -8.869 -10.827 1.00 76.06 229 SER A O 1
ATOM 1841 N N . GLN A 1 230 ? 21.079 -7.719 -9.352 1.00 79.94 230 GLN A N 1
ATOM 1842 C CA . GLN A 1 230 ? 20.098 -7.752 -8.263 1.00 79.94 230 GLN A CA 1
ATOM 1843 C C . GLN A 1 230 ? 18.914 -6.816 -8.537 1.00 79.94 230 GLN A C 1
ATOM 1845 O O . GLN A 1 230 ? 17.821 -7.051 -8.042 1.00 79.94 230 GLN A O 1
ATOM 1850 N N . SER A 1 231 ? 19.075 -5.787 -9.370 1.00 84.75 231 SER A N 1
ATOM 1851 C CA . SER A 1 231 ? 17.965 -4.898 -9.745 1.00 84.75 231 SER A CA 1
ATOM 1852 C C . SER A 1 231 ? 16.869 -5.605 -10.538 1.00 84.75 231 SER A C 1
ATOM 1854 O O . SER A 1 231 ? 15.695 -5.256 -10.416 1.00 84.75 231 SER A O 1
ATOM 1856 N N . TRP A 1 232 ? 17.230 -6.650 -11.286 1.00 86.25 232 TRP A N 1
ATOM 1857 C CA . TRP A 1 232 ? 16.261 -7.490 -11.981 1.00 86.25 232 TRP A CA 1
ATOM 1858 C C . TRP A 1 232 ? 15.368 -8.280 -11.030 1.00 86.25 232 TRP A C 1
ATOM 1860 O O . TRP A 1 232 ? 14.195 -8.459 -11.340 1.00 86.25 232 TRP A O 1
ATOM 1870 N N . SER A 1 233 ? 15.867 -8.720 -9.869 1.00 89.38 233 SER A N 1
ATOM 1871 C CA . SER A 1 233 ? 15.022 -9.470 -8.933 1.00 89.38 233 SER A CA 1
ATOM 1872 C C . SER A 1 233 ? 13.897 -8.598 -8.378 1.00 89.38 233 SER A C 1
ATOM 1874 O O . SER A 1 233 ? 12.767 -9.065 -8.294 1.00 89.38 233 SER A O 1
ATOM 1876 N N . TRP A 1 234 ? 14.157 -7.318 -8.097 1.00 91.62 234 TRP A N 1
ATOM 1877 C CA . TRP A 1 234 ? 13.126 -6.369 -7.661 1.00 91.62 234 TRP A CA 1
ATOM 1878 C C . TRP A 1 234 ? 12.058 -6.134 -8.732 1.00 91.62 234 TRP A C 1
ATOM 1880 O O . TRP A 1 234 ? 10.867 -6.152 -8.425 1.00 91.62 234 TRP A O 1
ATOM 1890 N N . LEU A 1 235 ? 12.472 -5.975 -9.993 1.00 90.06 235 LEU A N 1
ATOM 1891 C CA . LEU A 1 235 ? 11.549 -5.851 -11.125 1.00 90.06 235 LEU A CA 1
ATOM 1892 C C . LEU A 1 235 ? 10.696 -7.104 -11.313 1.00 90.06 235 LEU A C 1
ATOM 1894 O O . LEU A 1 235 ? 9.482 -7.005 -11.469 1.00 90.06 235 LEU A O 1
ATOM 1898 N N . LEU A 1 236 ? 11.319 -8.283 -11.269 1.00 89.56 236 LEU A N 1
ATOM 1899 C CA . LEU A 1 236 ? 10.618 -9.558 -11.396 1.00 89.56 236 LEU A CA 1
ATOM 1900 C C . LEU A 1 236 ? 9.632 -9.771 -10.245 1.00 89.56 236 LEU A C 1
ATOM 1902 O O . LEU A 1 236 ? 8.518 -10.225 -10.498 1.00 89.56 236 LEU A O 1
ATOM 1906 N N . SER A 1 237 ? 9.994 -9.410 -9.011 1.00 91.50 237 SER A N 1
ATOM 1907 C CA . SER A 1 237 ? 9.089 -9.461 -7.856 1.00 91.50 237 SER A CA 1
ATOM 1908 C C . SER A 1 237 ? 7.880 -8.548 -8.051 1.00 91.50 237 SER A C 1
ATOM 1910 O O . SER A 1 237 ? 6.746 -9.005 -7.922 1.00 91.50 237 SER A O 1
ATOM 1912 N N . ALA A 1 238 ? 8.103 -7.290 -8.447 1.00 92.38 238 ALA A N 1
ATOM 1913 C CA . ALA A 1 238 ? 7.029 -6.337 -8.725 1.00 92.38 238 ALA A CA 1
ATOM 1914 C C . ALA A 1 238 ? 6.107 -6.815 -9.862 1.00 92.38 238 ALA A C 1
ATOM 1916 O O . ALA A 1 238 ? 4.883 -6.774 -9.738 1.00 92.38 238 ALA A O 1
ATOM 1917 N N . MET A 1 239 ? 6.684 -7.326 -10.953 1.00 91.25 239 MET A N 1
ATOM 1918 C CA . MET A 1 239 ? 5.929 -7.877 -12.079 1.00 91.25 239 MET A CA 1
ATOM 1919 C C . MET A 1 239 ? 5.123 -9.115 -11.673 1.00 91.25 239 MET A C 1
ATOM 1921 O O . MET A 1 239 ? 3.968 -9.258 -12.066 1.00 91.25 239 MET A O 1
ATOM 1925 N N . THR A 1 240 ? 5.722 -10.015 -10.891 1.00 92.00 240 THR A N 1
ATOM 1926 C CA . THR A 1 240 ? 5.063 -11.241 -10.419 1.00 92.00 240 THR A CA 1
ATOM 1927 C C . THR A 1 240 ? 3.871 -10.902 -9.537 1.00 92.00 240 THR A C 1
ATOM 1929 O O . THR A 1 240 ? 2.790 -11.445 -9.752 1.00 92.00 240 THR A O 1
ATOM 1932 N N . PHE A 1 241 ? 4.041 -9.959 -8.607 1.00 92.31 241 PHE A N 1
ATOM 1933 C CA . PHE A 1 241 ? 2.951 -9.454 -7.781 1.00 92.31 241 PHE A CA 1
ATOM 1934 C C . PHE A 1 241 ? 1.798 -8.913 -8.638 1.00 92.31 241 PHE A C 1
ATOM 1936 O O . PHE A 1 241 ? 0.664 -9.357 -8.480 1.00 92.31 241 PHE A O 1
ATOM 1943 N N . LEU A 1 242 ? 2.086 -8.017 -9.592 1.00 92.12 242 LEU A N 1
ATOM 1944 C CA . LEU A 1 242 ? 1.053 -7.434 -10.456 1.00 92.12 242 LEU A CA 1
ATOM 1945 C C . LEU A 1 242 ? 0.323 -8.502 -11.274 1.00 92.12 242 LEU A C 1
ATOM 1947 O O . LEU A 1 242 ? -0.901 -8.461 -11.367 1.00 92.12 242 LEU A O 1
ATOM 1951 N N . LYS A 1 243 ? 1.044 -9.487 -11.825 1.00 90.06 243 LYS A N 1
ATOM 1952 C CA . LYS A 1 243 ? 0.439 -10.603 -12.567 1.00 90.06 243 LYS A CA 1
ATOM 1953 C C . LYS A 1 243 ? -0.507 -11.427 -11.696 1.00 90.06 243 LYS A C 1
ATOM 1955 O O . LYS A 1 243 ? -1.602 -11.756 -12.148 1.00 90.06 243 LYS A O 1
ATOM 1960 N N . ILE A 1 244 ? -0.097 -11.757 -10.470 1.00 90.94 244 ILE A N 1
ATOM 1961 C CA . ILE A 1 244 ? -0.922 -12.527 -9.530 1.00 90.94 244 ILE A CA 1
ATOM 1962 C C . ILE A 1 244 ? -2.163 -11.722 -9.137 1.00 90.94 244 ILE A C 1
ATOM 1964 O O . ILE A 1 244 ? -3.273 -12.217 -9.310 1.00 90.94 244 ILE A O 1
ATOM 1968 N N . GLU A 1 245 ? -2.006 -10.468 -8.705 1.00 89.81 245 GLU A N 1
ATOM 1969 C CA . GLU A 1 245 ? -3.138 -9.622 -8.304 1.00 89.81 245 GLU A CA 1
ATOM 1970 C C . GLU A 1 245 ? -4.127 -9.397 -9.451 1.00 89.81 245 GLU A C 1
ATOM 1972 O O . GLU A 1 245 ? -5.334 -9.542 -9.261 1.00 89.81 245 GLU A O 1
ATOM 1977 N N . CYS A 1 246 ? -3.644 -9.106 -10.663 1.00 89.50 246 CYS A N 1
ATOM 1978 C CA . CYS A 1 246 ? -4.522 -8.945 -11.821 1.00 89.50 246 CYS A CA 1
ATOM 1979 C C . CYS A 1 246 ? -5.270 -10.247 -12.137 1.00 89.50 246 CYS A C 1
ATOM 1981 O O . CYS A 1 246 ? -6.468 -10.214 -12.397 1.00 89.50 246 CYS A O 1
ATOM 1983 N N . LYS A 1 247 ? -4.598 -11.401 -12.065 1.00 88.31 247 LYS A N 1
ATOM 1984 C CA . LYS A 1 247 ? -5.219 -12.702 -12.340 1.00 88.31 247 LYS A CA 1
ATOM 1985 C C . LYS A 1 247 ? -6.261 -13.095 -11.291 1.00 88.31 247 LYS A C 1
ATOM 1987 O O . LYS A 1 247 ? -7.299 -13.645 -11.651 1.00 88.31 247 LYS A O 1
ATOM 1992 N N . GLU A 1 248 ? -5.973 -12.866 -10.014 1.00 87.38 248 GLU A N 1
ATOM 1993 C CA . GLU A 1 248 ? -6.804 -13.346 -8.907 1.00 87.38 248 GLU A CA 1
ATOM 1994 C C . GLU A 1 248 ? -7.931 -12.378 -8.539 1.00 87.38 248 GLU A C 1
ATOM 1996 O O . GLU A 1 248 ? -9.040 -12.821 -8.248 1.00 87.38 248 GLU A O 1
ATOM 2001 N N . GLN A 1 249 ? -7.669 -11.069 -8.555 1.00 85.50 249 GLN A N 1
ATOM 2002 C CA . GLN A 1 249 ? -8.615 -10.053 -8.076 1.00 85.50 249 GLN A CA 1
ATOM 2003 C C . GLN A 1 249 ? -9.341 -9.325 -9.209 1.00 85.50 249 GLN A C 1
ATOM 2005 O O . GLN A 1 249 ? -10.443 -8.815 -9.005 1.00 85.50 249 GLN A O 1
ATOM 2010 N N . PHE A 1 250 ? -8.748 -9.282 -10.405 1.00 87.44 250 PHE A N 1
ATOM 2011 C CA . PHE A 1 250 ? -9.276 -8.534 -11.549 1.00 87.44 250 PHE A CA 1
ATOM 2012 C C . PHE A 1 250 ? -9.333 -9.401 -12.820 1.00 87.44 250 PHE A C 1
ATOM 2014 O O . PHE A 1 250 ? -8.732 -9.045 -13.839 1.00 87.44 250 PHE A O 1
ATOM 2021 N N . PRO A 1 251 ? -10.045 -10.547 -12.798 1.00 85.69 251 PRO A N 1
ATOM 2022 C CA . PRO A 1 251 ? -10.091 -11.454 -13.938 1.00 85.69 251 PRO A CA 1
ATOM 2023 C C . PRO A 1 251 ? -10.601 -10.737 -15.196 1.00 85.69 251 PRO A C 1
ATOM 2025 O O . PRO A 1 251 ? -11.651 -10.095 -15.182 1.00 85.69 251 PRO A O 1
ATOM 2028 N N . GLY A 1 252 ? -9.845 -10.852 -16.291 1.00 84.44 252 GLY A N 1
ATOM 2029 C CA . GLY A 1 252 ? -10.127 -10.174 -17.561 1.00 84.44 252 GLY A CA 1
ATOM 2030 C C . GLY A 1 252 ? -9.502 -8.780 -17.705 1.00 84.44 252 GLY A C 1
ATOM 2031 O O . GLY A 1 252 ? -9.679 -8.147 -18.746 1.00 84.44 252 GLY A O 1
ATOM 2032 N N . LEU A 1 253 ? -8.759 -8.295 -16.704 1.00 87.19 253 LEU A N 1
ATOM 2033 C CA . LEU A 1 253 ? -7.975 -7.070 -16.833 1.00 87.19 253 LEU A CA 1
ATOM 2034 C C . LEU A 1 253 ? -6.793 -7.288 -17.784 1.00 87.19 253 LEU A C 1
ATOM 2036 O O . LEU A 1 253 ? -5.872 -8.046 -17.488 1.00 87.19 253 LEU A O 1
ATOM 2040 N N . ASN A 1 254 ? -6.804 -6.568 -18.903 1.00 85.25 254 ASN A N 1
ATOM 2041 C CA . ASN A 1 254 ? -5.725 -6.596 -19.883 1.00 85.25 254 ASN A CA 1
ATOM 2042 C C . ASN A 1 254 ? -4.725 -5.471 -19.618 1.00 85.25 254 ASN A C 1
ATOM 2044 O O . ASN A 1 254 ? -5.105 -4.302 -19.486 1.00 85.25 254 ASN A O 1
ATOM 2048 N N . PHE A 1 255 ? -3.444 -5.824 -19.609 1.00 88.38 255 PHE A N 1
ATOM 2049 C CA . PHE A 1 255 ? -2.340 -4.885 -19.477 1.00 88.38 255 PHE A CA 1
ATOM 2050 C C . PHE A 1 255 ? -1.144 -5.337 -20.316 1.00 88.38 255 PHE A C 1
ATOM 2052 O O . PHE A 1 255 ? -1.016 -6.516 -20.645 1.00 88.38 255 PHE A O 1
ATOM 2059 N N . SER A 1 256 ? -0.258 -4.402 -20.644 1.00 86.75 256 SER A N 1
ATOM 2060 C CA . SER A 1 256 ? 1.053 -4.694 -21.226 1.00 86.75 256 SER A CA 1
ATOM 2061 C C . SER A 1 256 ? 2.159 -4.271 -20.280 1.00 86.75 256 SER A C 1
ATOM 2063 O O . SER A 1 256 ? 2.057 -3.230 -19.632 1.00 86.75 256 SER A O 1
ATOM 2065 N N . THR A 1 257 ? 3.236 -5.047 -20.244 1.00 86.00 257 THR A N 1
ATOM 2066 C CA . THR A 1 257 ? 4.435 -4.708 -19.481 1.00 86.00 257 THR A CA 1
ATOM 2067 C C . THR A 1 257 ? 5.528 -4.292 -20.446 1.00 86.00 257 THR A C 1
ATOM 2069 O O . THR A 1 257 ? 5.911 -5.065 -21.316 1.00 86.00 257 THR A O 1
ATOM 2072 N N . ASN A 1 258 ? 6.063 -3.095 -20.268 1.00 85.06 258 ASN A N 1
ATOM 2073 C CA . ASN A 1 258 ? 7.139 -2.540 -21.067 1.00 85.06 258 ASN A CA 1
ATOM 2074 C C . ASN A 1 258 ? 8.382 -2.361 -20.195 1.00 85.06 258 ASN A C 1
ATOM 2076 O O . ASN A 1 258 ? 8.286 -1.880 -19.067 1.00 85.06 258 ASN A O 1
ATOM 2080 N N . LEU A 1 259 ? 9.557 -2.715 -20.708 1.00 84.69 259 LEU A N 1
ATOM 2081 C CA . LEU A 1 259 ? 10.835 -2.379 -20.081 1.00 84.69 259 LEU A CA 1
ATOM 2082 C C . LEU A 1 259 ? 11.497 -1.240 -20.855 1.00 84.69 259 LEU A C 1
ATOM 2084 O O . LEU A 1 259 ? 11.644 -1.301 -22.076 1.00 84.69 259 LEU A O 1
ATOM 2088 N N . ALA A 1 260 ? 11.918 -0.191 -20.159 1.00 79.50 260 ALA A N 1
ATOM 2089 C CA . ALA A 1 260 ? 12.654 0.888 -20.803 1.00 79.50 260 ALA A CA 1
ATOM 2090 C C . ALA A 1 260 ? 14.114 0.474 -21.030 1.00 79.50 260 ALA A C 1
ATOM 2092 O O . ALA A 1 260 ? 14.742 -0.161 -20.177 1.00 79.50 260 ALA A O 1
ATOM 2093 N N . CYS A 1 261 ? 14.686 0.867 -22.171 1.00 75.31 261 CYS A N 1
ATOM 2094 C CA . CYS A 1 261 ? 16.093 0.604 -22.457 1.00 75.31 261 CYS A CA 1
ATOM 2095 C C . CYS A 1 261 ? 17.007 1.367 -21.467 1.00 75.31 261 CYS A C 1
ATOM 2097 O O . CYS A 1 261 ? 17.003 2.604 -21.467 1.00 75.31 261 CYS A O 1
ATOM 2099 N N . PRO A 1 262 ? 17.871 0.681 -20.687 1.00 75.88 262 PRO A N 1
ATOM 2100 C CA . PRO A 1 262 ? 18.729 1.336 -19.690 1.00 75.88 262 PRO A CA 1
ATOM 2101 C C . PRO A 1 262 ? 19.707 2.357 -20.293 1.00 75.88 262 PRO A C 1
ATOM 2103 O O . PRO A 1 262 ? 20.030 3.374 -19.677 1.00 75.88 262 PRO A O 1
ATOM 2106 N N . ILE A 1 263 ? 20.167 2.112 -21.526 1.00 74.38 263 ILE A N 1
ATOM 2107 C CA . ILE A 1 263 ? 21.077 3.013 -22.244 1.00 74.38 263 ILE A CA 1
ATOM 2108 C C . ILE A 1 263 ? 20.339 4.291 -22.663 1.00 74.38 263 ILE A C 1
ATOM 2110 O O . ILE A 1 263 ? 20.871 5.384 -22.463 1.00 74.38 263 ILE A O 1
ATOM 2114 N N . CYS A 1 264 ? 19.121 4.182 -23.202 1.00 71.94 264 CYS A N 1
ATOM 2115 C CA . CYS A 1 264 ? 18.307 5.342 -23.585 1.00 71.94 264 CYS A CA 1
ATOM 2116 C C . CYS A 1 264 ? 17.961 6.211 -22.369 1.00 71.94 264 CYS A C 1
ATOM 2118 O O . CYS A 1 264 ? 18.162 7.427 -22.417 1.00 71.94 264 CYS A O 1
ATOM 2120 N N . LEU A 1 265 ? 17.577 5.581 -21.251 1.00 73.06 265 LEU A N 1
ATOM 2121 C CA . LEU A 1 265 ? 17.331 6.265 -19.979 1.00 73.06 265 LEU A CA 1
ATOM 2122 C C . LEU A 1 265 ? 18.564 7.038 -19.491 1.00 73.06 265 LEU A C 1
ATOM 2124 O O . LEU A 1 265 ? 18.458 8.203 -19.110 1.00 73.06 265 LEU A O 1
ATOM 2128 N N . SER A 1 266 ? 19.756 6.432 -19.561 1.00 69.62 266 SER A N 1
ATOM 2129 C CA . SER A 1 266 ? 21.007 7.093 -19.150 1.00 69.62 266 SER A CA 1
ATOM 2130 C C . SER A 1 266 ? 21.340 8.336 -19.988 1.00 69.62 266 SER A C 1
ATOM 2132 O O . SER A 1 266 ? 21.948 9.285 -19.491 1.00 69.62 266 SER A O 1
ATOM 21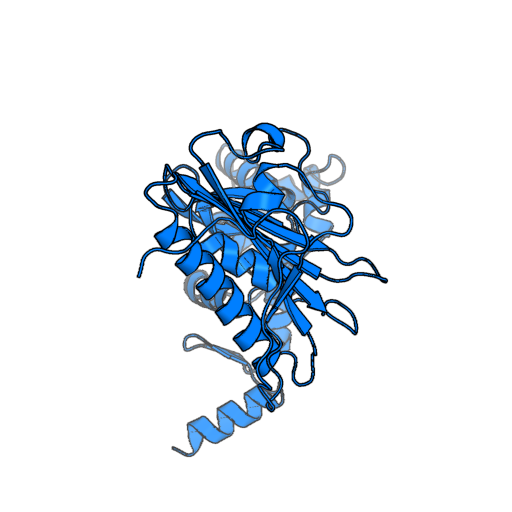34 N N . LYS A 1 267 ? 20.908 8.352 -21.256 1.00 68.50 267 LYS A N 1
ATOM 2135 C CA . LYS A 1 267 ? 21.111 9.457 -22.202 1.00 68.50 267 LYS A CA 1
ATOM 2136 C C . LYS A 1 267 ? 19.996 10.507 -22.142 1.00 68.50 267 LYS A C 1
ATOM 2138 O O . LYS A 1 267 ? 20.126 11.546 -22.781 1.00 68.50 267 LYS A O 1
ATOM 2143 N N . GLY A 1 268 ? 18.931 10.268 -21.370 1.00 62.59 268 GLY A N 1
ATOM 2144 C CA . GLY A 1 268 ? 17.778 11.165 -21.266 1.00 62.59 268 GLY A CA 1
ATOM 2145 C C . GLY A 1 268 ? 16.924 11.228 -22.534 1.00 62.59 268 GLY A C 1
ATOM 2146 O O . GLY A 1 268 ? 16.283 12.247 -22.777 1.00 62.59 268 GLY A O 1
ATOM 2147 N N . VAL A 1 269 ? 16.938 10.176 -23.359 1.00 58.22 269 VAL A N 1
ATOM 2148 C CA . VAL A 1 269 ? 16.093 10.080 -24.557 1.00 58.22 269 VAL A CA 1
ATOM 2149 C C . VAL A 1 269 ? 14.741 9.511 -24.129 1.00 58.22 269 VAL A C 1
ATOM 2151 O O . VAL A 1 269 ? 14.621 8.302 -23.971 1.00 58.22 269 VAL A O 1
ATOM 2154 N N . ASN A 1 270 ? 13.753 10.382 -23.904 1.00 50.81 270 ASN A N 1
ATOM 2155 C CA . ASN A 1 270 ? 12.449 10.000 -23.339 1.00 50.81 270 ASN A CA 1
ATOM 2156 C C . ASN A 1 270 ? 11.254 10.149 -24.297 1.00 50.81 270 ASN A C 1
ATOM 2158 O O . ASN A 1 270 ? 10.139 9.816 -23.915 1.00 50.81 270 ASN A O 1
ATOM 2162 N N . GLU A 1 271 ? 11.437 10.627 -25.530 1.00 39.75 271 GLU A N 1
ATOM 2163 C CA . GLU A 1 271 ? 10.301 11.059 -26.360 1.00 39.75 271 GLU A CA 1
ATOM 2164 C C . GLU A 1 271 ? 10.295 10.352 -27.724 1.00 39.75 271 GLU A C 1
ATOM 2166 O O . GLU A 1 271 ? 10.791 10.885 -28.702 1.00 39.75 271 GLU A O 1
ATOM 2171 N N . ASN A 1 272 ? 9.705 9.151 -27.804 1.00 37.38 272 ASN A N 1
ATOM 2172 C CA . ASN A 1 272 ? 9.479 8.335 -29.026 1.00 37.38 272 ASN A CA 1
ATOM 2173 C C . ASN A 1 272 ? 10.523 7.254 -29.361 1.00 37.38 272 ASN A C 1
ATOM 2175 O O . ASN A 1 272 ? 10.524 6.724 -30.471 1.00 37.38 272 ASN A O 1
ATOM 2179 N N . GLY A 1 273 ? 11.392 6.880 -28.422 1.00 36.41 273 GLY A N 1
ATOM 2180 C CA . GLY A 1 273 ? 12.385 5.829 -28.634 1.00 36.41 273 GLY A CA 1
ATOM 2181 C C . GLY A 1 273 ? 12.330 4.741 -27.571 1.00 36.41 273 GLY A C 1
ATOM 2182 O O . GLY A 1 273 ? 12.930 4.895 -26.513 1.00 36.41 273 GLY A O 1
ATOM 2183 N N . THR A 1 274 ? 11.748 3.596 -27.935 1.00 43.62 274 THR A N 1
ATOM 2184 C CA . THR A 1 274 ? 12.090 2.239 -27.453 1.00 43.62 274 THR A CA 1
ATOM 2185 C C . THR A 1 274 ? 11.502 1.754 -26.125 1.00 43.62 274 THR A C 1
ATOM 2187 O O . THR A 1 274 ? 12.173 1.701 -25.096 1.00 43.62 274 THR A O 1
ATOM 2190 N N . GLU A 1 275 ? 10.260 1.275 -26.216 1.00 38.22 275 GLU A N 1
ATOM 2191 C CA . GLU A 1 275 ? 9.633 0.353 -25.266 1.00 38.22 275 GLU A CA 1
ATOM 2192 C C . GLU A 1 275 ? 9.997 -1.100 -25.634 1.00 38.22 275 GLU A C 1
ATOM 2194 O O . GLU A 1 275 ? 9.834 -1.517 -26.782 1.00 38.22 275 GLU A O 1
ATOM 2199 N N . LEU A 1 276 ? 10.511 -1.888 -24.684 1.00 38.69 276 LEU A N 1
ATOM 2200 C CA . LEU A 1 276 ? 10.607 -3.346 -24.826 1.00 38.69 276 LEU A CA 1
ATOM 2201 C C . LEU A 1 276 ? 9.279 -3.954 -24.377 1.00 38.69 276 LEU A C 1
ATOM 2203 O O . LEU A 1 276 ? 9.042 -4.065 -23.178 1.00 38.69 276 LEU A O 1
ATOM 2207 N N . PHE A 1 277 ? 8.423 -4.336 -25.320 1.00 39.12 277 PHE A N 1
ATOM 2208 C CA . PHE A 1 277 ? 7.138 -4.969 -25.024 1.00 39.12 277 PHE A CA 1
ATOM 2209 C C . PHE A 1 277 ? 7.337 -6.402 -24.517 1.00 39.12 277 PHE A C 1
ATOM 2211 O O . PHE A 1 277 ? 7.853 -7.248 -25.233 1.00 39.12 277 PHE A O 1
ATOM 2218 N N . LEU A 1 278 ? 6.888 -6.714 -23.308 1.00 38.47 278 LEU A N 1
ATOM 2219 C CA . LEU A 1 278 ? 6.628 -8.085 -22.872 1.00 38.47 278 LEU A CA 1
ATOM 2220 C C . LEU A 1 278 ? 5.127 -8.324 -23.053 1.00 38.47 278 LEU A C 1
ATOM 2222 O O . LEU A 1 278 ? 4.312 -7.963 -22.202 1.00 38.47 278 LEU A O 1
ATOM 2226 N N . TRP A 1 279 ? 4.764 -8.853 -24.221 1.00 33.72 279 TRP A N 1
ATOM 2227 C CA . TRP A 1 279 ? 3.390 -9.231 -24.539 1.00 33.72 279 TRP A CA 1
ATOM 2228 C C . TRP A 1 279 ? 3.159 -10.673 -24.078 1.00 33.72 279 TRP A C 1
ATOM 2230 O O . TRP A 1 279 ? 3.703 -11.601 -24.669 1.00 33.72 279 TRP A O 1
ATOM 2240 N N . ASP A 1 280 ? 2.364 -10.853 -23.023 1.00 39.62 280 ASP A N 1
ATOM 2241 C CA . ASP A 1 280 ? 1.986 -12.171 -22.502 1.00 39.62 280 ASP A CA 1
ATOM 2242 C C . ASP A 1 280 ? 0.514 -12.460 -22.844 1.00 39.62 280 ASP A C 1
ATOM 2244 O O . ASP A 1 280 ? -0.373 -12.396 -21.994 1.00 39.62 280 ASP A O 1
ATOM 2248 N N . GLY A 1 281 ? 0.258 -12.757 -24.119 1.00 32.06 281 GLY A N 1
ATOM 2249 C CA . GLY A 1 281 ? -0.919 -13.500 -24.581 1.00 32.06 281 GLY A CA 1
ATOM 2250 C C . GLY A 1 281 ? -0.472 -14.884 -25.058 1.00 32.06 281 GLY A C 1
ATOM 2251 O O . GLY A 1 281 ? 0.659 -15.021 -25.514 1.00 32.06 281 GLY A O 1
ATOM 2252 N N . GLU A 1 282 ? -1.325 -15.907 -24.943 1.00 33.97 282 GLU A N 1
ATOM 2253 C CA . GLU A 1 282 ? -1.015 -17.342 -25.150 1.00 33.97 282 GLU A CA 1
ATOM 2254 C C . GLU A 1 282 ? -0.417 -17.741 -26.521 1.00 33.97 282 GLU A C 1
ATOM 2256 O O . GLU A 1 282 ? -0.047 -18.896 -26.705 1.00 33.97 282 GLU A O 1
ATOM 2261 N N . ASP A 1 283 ? -0.197 -16.797 -27.435 1.00 33.78 283 ASP A N 1
ATOM 2262 C CA . ASP A 1 283 ? 0.554 -16.983 -28.673 1.00 33.78 283 ASP A CA 1
ATOM 2263 C C . ASP A 1 283 ? 1.836 -16.137 -28.656 1.00 33.78 283 ASP A C 1
ATOM 2265 O O . ASP A 1 283 ? 1.918 -15.051 -29.236 1.00 33.78 283 ASP A O 1
ATOM 2269 N N . ALA A 1 284 ? 2.878 -16.650 -27.994 1.00 35.00 284 ALA A N 1
ATOM 2270 C CA . ALA A 1 284 ? 4.223 -16.078 -28.018 1.00 35.00 284 ALA A CA 1
ATOM 2271 C C . ALA A 1 284 ? 4.874 -16.249 -29.407 1.00 35.00 284 ALA A C 1
ATOM 2273 O O . ALA A 1 284 ? 5.783 -17.058 -29.618 1.00 35.00 284 ALA A O 1
ATOM 2274 N N . ALA A 1 285 ? 4.419 -15.476 -30.390 1.00 29.55 285 ALA A N 1
ATOM 2275 C CA . ALA A 1 285 ? 5.091 -15.350 -31.672 1.00 29.55 285 ALA A CA 1
ATOM 2276 C C . ALA A 1 285 ? 6.313 -14.431 -31.517 1.00 29.55 285 ALA A C 1
ATOM 2278 O O . ALA A 1 285 ? 6.197 -13.212 -31.543 1.00 29.55 285 ALA A O 1
ATOM 2279 N N . LYS A 1 286 ? 7.488 -15.050 -31.338 1.00 34.62 286 LYS A N 1
ATOM 2280 C CA . LYS A 1 286 ? 8.840 -14.558 -31.685 1.00 34.62 286 LYS A CA 1
ATOM 2281 C C . LYS A 1 286 ? 8.919 -13.067 -32.081 1.00 34.62 286 LYS A C 1
ATOM 2283 O O . LYS A 1 286 ? 9.014 -12.742 -33.263 1.00 34.62 286 LYS A O 1
ATOM 2288 N N . GLY A 1 287 ? 8.944 -12.170 -31.100 1.00 31.59 287 GLY A N 1
ATOM 2289 C CA . GLY A 1 287 ? 9.280 -10.762 -31.311 1.00 31.59 287 GLY A CA 1
ATOM 2290 C C . GLY A 1 287 ? 10.781 -10.536 -31.136 1.00 31.59 287 GLY A C 1
ATOM 2291 O O . GLY A 1 287 ? 11.304 -10.710 -30.040 1.00 31.59 287 GLY A O 1
ATOM 2292 N N . ASN A 1 288 ? 11.484 -10.155 -32.204 1.00 31.20 288 ASN A N 1
ATOM 2293 C CA . ASN A 1 288 ? 12.815 -9.553 -32.097 1.00 31.20 288 ASN A CA 1
ATOM 2294 C C . ASN A 1 288 ? 12.643 -8.105 -31.626 1.00 31.20 288 ASN A C 1
ATOM 2296 O O . ASN A 1 288 ? 11.983 -7.320 -32.305 1.00 31.20 288 ASN A O 1
ATOM 2300 N N . TYR A 1 289 ? 13.236 -7.740 -30.492 1.00 45.75 289 TYR A N 1
ATOM 2301 C CA . TYR A 1 289 ? 13.109 -6.392 -29.947 1.00 45.75 289 TYR A CA 1
ATOM 2302 C C . TYR A 1 289 ? 14.241 -5.487 -30.435 1.00 45.75 289 TYR A C 1
ATOM 2304 O O . TYR A 1 289 ? 15.415 -5.736 -30.161 1.00 45.75 289 TYR A O 1
ATOM 2312 N N . ILE A 1 290 ? 13.886 -4.429 -31.166 1.00 38.09 290 ILE A N 1
ATOM 2313 C CA . ILE A 1 290 ? 14.832 -3.480 -31.757 1.00 38.09 290 ILE A CA 1
ATOM 2314 C C . ILE A 1 290 ? 14.779 -2.180 -30.959 1.00 38.09 290 ILE A C 1
ATOM 2316 O O . ILE A 1 290 ? 13.772 -1.477 -30.941 1.00 38.09 290 ILE A O 1
ATOM 2320 N N . CYS A 1 291 ? 15.895 -1.843 -30.310 1.00 44.78 291 CYS A N 1
ATOM 2321 C CA . CYS A 1 291 ? 16.124 -0.488 -29.841 1.00 44.78 291 CYS A CA 1
ATOM 2322 C C . CYS A 1 291 ? 16.493 0.380 -31.056 1.00 44.78 291 CYS A C 1
ATOM 2324 O O . CYS A 1 291 ? 17.655 0.382 -31.470 1.00 44.78 291 CYS A O 1
ATOM 2326 N N . ASP A 1 292 ? 15.528 1.077 -31.656 1.00 43.19 292 ASP A N 1
ATOM 2327 C CA . ASP A 1 292 ? 15.771 1.849 -32.872 1.00 43.19 292 ASP A CA 1
ATOM 2328 C C . ASP A 1 292 ? 16.869 2.918 -32.677 1.00 43.19 292 ASP A C 1
ATOM 2330 O O . ASP A 1 292 ? 16.820 3.795 -31.815 1.00 43.19 292 ASP A O 1
ATOM 2334 N N . ARG A 1 293 ? 17.892 2.802 -33.532 1.00 40.66 293 ARG A N 1
ATOM 2335 C CA . ARG A 1 293 ? 18.986 3.740 -33.852 1.00 40.66 293 ARG A CA 1
ATOM 2336 C C . ARG A 1 293 ? 20.193 3.948 -32.925 1.00 40.66 293 ARG A C 1
ATOM 2338 O O . ARG A 1 293 ? 21.206 4.373 -33.472 1.00 40.66 293 ARG A O 1
ATOM 2345 N N . PHE A 1 294 ? 20.203 3.631 -31.622 1.00 40.81 294 PHE A N 1
ATOM 2346 C CA . PHE A 1 294 ? 21.387 3.959 -30.777 1.00 40.81 294 PHE A CA 1
ATOM 2347 C C . PHE A 1 294 ? 21.999 2.848 -29.902 1.00 40.81 294 PHE A C 1
ATOM 2349 O O . PHE A 1 294 ? 23.080 3.073 -29.349 1.00 40.81 294 PHE A O 1
ATOM 2356 N N . CYS A 1 295 ? 21.391 1.661 -29.797 1.00 38.53 295 CYS A N 1
ATOM 2357 C CA . CYS A 1 295 ? 21.904 0.566 -28.945 1.00 38.53 295 CYS A CA 1
ATOM 2358 C C . CYS A 1 295 ? 22.454 -0.649 -29.708 1.00 38.53 295 CYS A C 1
ATOM 2360 O O . CYS A 1 295 ? 22.843 -1.628 -29.080 1.00 38.53 295 CYS A O 1
ATOM 2362 N N . ILE A 1 296 ? 22.557 -0.575 -31.040 1.00 36.56 296 ILE A N 1
ATOM 2363 C CA . ILE A 1 296 ? 23.017 -1.678 -31.910 1.00 36.56 296 ILE A CA 1
ATOM 2364 C C . ILE A 1 296 ? 24.475 -2.120 -31.620 1.00 36.56 296 ILE A C 1
ATOM 2366 O O . ILE A 1 296 ? 24.879 -3.195 -32.041 1.00 36.56 296 ILE A O 1
ATOM 2370 N N . ASN A 1 297 ? 25.252 -1.368 -30.831 1.00 31.69 297 ASN A N 1
ATOM 2371 C CA . ASN A 1 297 ? 26.662 -1.686 -30.554 1.00 31.69 297 ASN A CA 1
ATOM 2372 C C . ASN A 1 297 ? 26.955 -2.285 -29.165 1.00 31.69 297 ASN A C 1
ATOM 2374 O O . ASN A 1 297 ? 28.124 -2.425 -28.814 1.00 31.69 297 ASN A O 1
ATOM 2378 N N . ALA A 1 298 ? 25.946 -2.638 -28.363 1.00 27.84 298 ALA A N 1
ATOM 2379 C CA . ALA A 1 298 ? 26.175 -3.345 -27.099 1.00 27.84 298 ALA A CA 1
ATOM 2380 C C . ALA A 1 298 ? 25.975 -4.857 -27.292 1.00 27.84 298 ALA A C 1
ATOM 2382 O O . ALA A 1 298 ? 24.923 -5.409 -26.981 1.00 27.84 298 ALA A O 1
ATOM 2383 N N . SER A 1 299 ? 26.987 -5.528 -27.838 1.00 25.66 299 SER A N 1
ATOM 2384 C CA . SER A 1 299 ? 27.085 -6.988 -27.832 1.00 25.66 299 SER A CA 1
ATOM 2385 C C . SER A 1 299 ? 27.133 -7.488 -26.384 1.00 25.66 299 SER A C 1
ATOM 2387 O O . SER A 1 299 ? 28.051 -7.146 -25.638 1.00 25.66 299 SER A O 1
ATOM 2389 N N . PHE A 1 300 ? 26.152 -8.297 -25.981 1.00 24.39 300 PHE A N 1
ATOM 2390 C CA . PHE A 1 300 ? 26.243 -9.077 -24.748 1.00 24.39 300 PHE A CA 1
ATOM 2391 C C . PHE A 1 300 ? 27.334 -10.145 -24.935 1.00 24.39 300 PHE A C 1
ATOM 2393 O O . PHE A 1 300 ? 27.270 -10.883 -25.921 1.00 24.39 300 PHE A O 1
ATOM 2400 N N . PRO A 1 301 ? 28.348 -10.231 -24.055 1.00 26.00 301 PRO A N 1
ATOM 2401 C CA . PRO A 1 301 ? 29.274 -11.350 -24.082 1.00 26.00 301 PRO A CA 1
ATOM 2402 C C . PRO A 1 301 ? 28.524 -12.626 -23.679 1.00 26.00 301 PRO A C 1
ATOM 2404 O O . PRO A 1 301 ? 27.758 -12.623 -22.715 1.00 26.00 301 PRO A O 1
ATOM 2407 N N . SER A 1 302 ? 28.736 -13.668 -24.483 1.00 29.77 302 SER A N 1
ATOM 2408 C CA . SER A 1 302 ? 28.282 -15.051 -24.298 1.00 29.77 302 SER A CA 1
ATOM 2409 C C . SER A 1 302 ? 28.698 -15.651 -22.963 1.00 29.77 302 SER A C 1
ATOM 2411 O O . SER A 1 302 ? 29.873 -15.412 -22.594 1.00 29.77 302 SER A O 1
#

Sequence (302 aa):
PRFNDALRLLEAQGGAYVDCGLVFLQPDFVSRIVKALLNHKLAEYVKSPKKAELNKLLKDFGLQGNEIAKFERSFERYVTHGELQRDLLPFLWRDLPIRSQDYENIIHMLIKSGVIIPVQNEHNKTIAVVPFFLPDEKPSENFSKAWPTKPNADEVQLEMVVVFYLGLPAGLPERFAAEVHRFGQTVLSWKDGAVVIPSTNVRILATSLRHKDDPRIVFTVRSAKMTASQSWSWLLSAMTFLKIECKEQFPGLNFSTNLACPICLSKGVNENGTELFLWDGEDAAKGNYICDRFCINASFPS

Secondary structure (DSSP, 8-state):
-HHHHHHHHHHHTTS-EEETTEEES-HHHHHHHHHHHT-TTHHHHHSGGGHHHHHHHHHHTT--THHHHHHHHHHHHHHHH-EE-GGGHHHHTTTS---GGGHHHHHHHHHHTTSSEEEE-TTS-EEEE-GGGS-SSPP-TTHHHHS-SS--TTEEEEEEEEEETT---TTHHHHHHHHHHTTSEEEEEETTEEEEEEETTEEEEEEEEEETTEEEEEEEEEEEGGGHHHHHHHHHHHHHHHHHHHHHHSTT--EEEEEE-HHHHHHT--SS--EEEE--SS---------TTT-TT-PPP-